Protein AF-0000000067868699 (afdb_homodimer)

Radius of gyration: 18.19 Å; Cα contacts (8 Å, |Δi|>4): 382; chains: 2; bounding box: 50×50×40 Å

pLDDT: mean 91.95, std 13.17, range [27.23, 98.94]

Organism: Synechococcus elongatus (strain ATCC 33912 / PCC 7942 / FACHB-805) (NCBI:txid1140)

Secondary structure (DSSP, 8-state):
-----B-TTTTT----HHHHHTS-HHHHHHHHHHHHHHHHHHHTTSS---HHHHHHHHHHHHSHHHHHHHHHHHGGG--HHHHHHHHHHHHT--PPPTTS-HHHHHHHHHHHHHHHHHHHH-HHHHHHHHTTS-----/---PPB-TTTTT----HHHHHTS-HHHHHHHHHHHHHHHHHHHTTSS---HHHHHHHHHHHHSHHHHHHHHHHHGGG--HHHHHHHHHHHHT--PPPTTS-HHHHHHHHHHHHHHHHHHHH-HHHHHHHHTTS-----

Sequence (276 aa):
MFVPESDPLRGDRRLSPAAAKQLSPQALAYLGDALYEFHVRLRLLLPAQRSHQFHQSVVAAVRAERQAELLVSLLPLLTAEELEIVRRGRNAAGRVPRRLTAECYQQATGLETLLGYLYLCDPQRLQALLQQLPVTEYMFVPESDPLRGDRRLSPAAAKQLSPQALAYLGDALYEFHVRLRLLLPAQRSHQFHQSVVAAVRAERQAELLVSLLPLLTAEELEIVRRGRNAAGRVPRRLTAECYQQATGLETLLGYLYLCDPQRLQALLQQLPVTEY

InterPro domains:
  IPR000999 Ribonuclease III domain [PF00636] (26-121)
  IPR000999 Ribonuclease III domain [SM00535] (13-137)
  IPR008226 Mini-ribonuclease 3 family [MF_01468] (17-137)
  IPR008226 Mini-ribonuclease 3 family [PIRSF005520] (18-133)
  IPR036389 Ribonuclease III, endonuclease domain superfamily [G3DSA:1.10.1520.10] (15-137)
  IPR036389 Ribonuclease III, endonuclease domain superfamily [SSF69065] (20-134)

Foldseek 3Di:
DPPPDDDPPCPPQADALVVLVPDQLVVQLVQLLVVVLVVLLVLLPPPPDDPVVSVVSSCVCSDLQNLLVLLVVCVVVDDPSLVVQLQSQLVPQDDDDPVDDSSSSSSSSSSSSSLSSCVRHPVPVNVVSVVVDPSPPD/DPPPDDDPPCPPQADALVVLVPDQLVVQLVQLLVVVLVVLLVLLPPPPDDPVVSVVSSCVCSDLQNLLVLLVVCVVVDDPSLVVQLQSQLVPQDDDDPVDDSSSSSSSSSSSSSLSSCVRHPVVVNVVSVVVGPSPPD

Structure (mmCIF, N/CA/C/O backbone):
data_AF-0000000067868699-model_v1
#
loop_
_entity.id
_entity.type
_entity.pdbx_description
1 polymer 'Mini-ribonuclease 3'
#
loop_
_atom_site.group_PDB
_atom_site.id
_atom_site.type_symbol
_atom_site.label_atom_id
_atom_site.label_alt_id
_atom_site.label_comp_id
_atom_site.label_asym_id
_atom_site.label_entity_id
_atom_site.label_seq_id
_atom_site.pdbx_PDB_ins_code
_atom_site.Cartn_x
_atom_site.Cartn_y
_atom_site.Cartn_z
_atom_site.occupancy
_atom_site.B_iso_or_equiv
_atom_site.auth_seq_id
_atom_site.auth_comp_id
_atom_site.auth_asym_id
_atom_site.auth_atom_id
_atom_site.pdbx_PDB_model_num
ATOM 1 N N . MET A 1 1 ? -27.719 -4.531 -5.805 1 27.5 1 MET A N 1
ATOM 2 C CA . MET A 1 1 ? -27.406 -3.699 -4.645 1 27.5 1 MET A CA 1
ATOM 3 C C . MET A 1 1 ? -25.922 -3.77 -4.309 1 27.5 1 MET A C 1
ATOM 5 O O . MET A 1 1 ? -25.375 -4.855 -4.098 1 27.5 1 MET A O 1
ATOM 9 N N . PHE A 1 2 ? -25.125 -2.826 -4.812 1 34.38 2 PHE A N 1
ATOM 10 C CA . PHE A 1 2 ? -23.672 -2.822 -4.727 1 34.38 2 PHE A CA 1
ATOM 11 C C . PHE A 1 2 ? -23.219 -2.775 -3.273 1 34.38 2 PHE A C 1
ATOM 13 O O . PHE A 1 2 ? -23.469 -1.8 -2.566 1 34.38 2 PHE A O 1
ATOM 20 N N . VAL A 1 3 ? -23.359 -3.695 -2.492 1 43.88 3 VAL A N 1
ATOM 21 C CA . VAL A 1 3 ? -22.875 -3.645 -1.116 1 43.88 3 VAL A CA 1
ATOM 22 C C . VAL A 1 3 ? -21.406 -3.238 -1.1 1 43.88 3 VAL A C 1
ATOM 24 O O . VAL A 1 3 ? -20.578 -3.842 -1.789 1 43.88 3 VAL A O 1
ATOM 27 N N . PRO A 1 4 ? -21.188 -2.016 -0.627 1 55.22 4 PRO A N 1
ATOM 28 C CA . PRO A 1 4 ? -19.766 -1.647 -0.612 1 55.22 4 PRO A CA 1
ATOM 29 C C . PRO A 1 4 ? -18.875 -2.734 -0.008 1 55.22 4 PRO A C 1
ATOM 31 O O . PRO A 1 4 ? -19.234 -3.328 1.014 1 55.22 4 PRO A O 1
ATOM 34 N N . GLU A 1 5 ? -17.984 -3.287 -0.86 1 64.5 5 GLU A N 1
ATOM 35 C CA . GLU A 1 5 ? -17.188 -4.422 -0.427 1 64.5 5 GLU A CA 1
ATOM 36 C C . GLU A 1 5 ? -16.219 -4.023 0.69 1 64.5 5 GLU A C 1
ATOM 38 O O . GLU A 1 5 ? -15.672 -2.92 0.678 1 64.5 5 GLU A O 1
ATOM 43 N N . SER A 1 6 ? -16.188 -4.684 1.681 1 82.5 6 SER A N 1
ATOM 44 C CA . SER A 1 6 ? -15.383 -4.496 2.887 1 82.5 6 SER A CA 1
ATOM 45 C C . SER A 1 6 ? -13.906 -4.367 2.555 1 82.5 6 SER A C 1
ATOM 47 O O . SER A 1 6 ? -13.438 -4.914 1.553 1 82.5 6 SER A O 1
ATOM 49 N N . ASP A 1 7 ? -13.219 -3.438 3.217 1 91.31 7 ASP A N 1
ATOM 50 C CA . ASP A 1 7 ? -11.773 -3.277 3.096 1 91.31 7 ASP A CA 1
ATOM 51 C C . ASP A 1 7 ? -11.039 -4.531 3.57 1 91.31 7 ASP A C 1
ATOM 53 O O . ASP A 1 7 ? -11.086 -4.871 4.754 1 91.31 7 ASP A O 1
ATOM 57 N N . PRO A 1 8 ? -10.414 -5.223 2.686 1 91.31 8 PRO A N 1
ATOM 58 C CA . PRO A 1 8 ? -9.773 -6.477 3.086 1 91.31 8 PRO A CA 1
ATOM 59 C C . PRO A 1 8 ? -8.531 -6.254 3.949 1 91.31 8 PRO A C 1
ATOM 61 O O . PRO A 1 8 ? -8.016 -7.199 4.547 1 91.31 8 PRO A O 1
ATOM 64 N N . LEU A 1 9 ? -8.031 -5.043 4.004 1 93 9 LEU A N 1
ATOM 65 C CA . LEU A 1 9 ? -6.762 -4.785 4.68 1 93 9 LEU A CA 1
ATOM 66 C C . LEU A 1 9 ? -6.996 -4.266 6.094 1 93 9 LEU A C 1
ATOM 68 O O . LEU A 1 9 ? -6.121 -4.387 6.957 1 93 9 LEU A O 1
ATOM 72 N N . ARG A 1 10 ? -8.031 -3.602 6.289 1 86.88 10 ARG A N 1
ATOM 73 C CA . ARG A 1 10 ? -8.266 -2.885 7.539 1 86.88 10 ARG A CA 1
ATOM 74 C C . ARG A 1 10 ? -8.57 -3.854 8.68 1 86.88 10 ARG A C 1
ATOM 76 O O . ARG A 1 10 ? -8.062 -3.689 9.789 1 86.88 10 ARG A O 1
ATOM 83 N N . GLY A 1 11 ? -9.305 -4.883 8.367 1 76.88 11 GLY A N 1
ATOM 84 C CA . GLY A 1 11 ? -9.742 -5.75 9.445 1 76.88 11 GLY A CA 1
ATOM 85 C C . GLY A 1 11 ? -10.352 -4.992 10.609 1 76.88 11 GLY A C 1
ATOM 86 O O . GLY A 1 11 ? -11.273 -4.195 10.422 1 76.88 11 GLY A O 1
ATOM 87 N N . ASP A 1 12 ? -9.828 -5.133 11.844 1 75.62 12 ASP A N 1
ATOM 88 C CA . ASP A 1 12 ? -10.297 -4.469 13.055 1 75.62 12 ASP A CA 1
ATOM 89 C C . ASP A 1 12 ? -9.375 -3.314 13.438 1 75.62 12 ASP A C 1
ATOM 91 O O . ASP A 1 12 ? -9.328 -2.904 14.602 1 75.62 12 ASP A O 1
ATOM 95 N N . ARG A 1 13 ? -8.719 -2.793 12.531 1 81.81 13 ARG A N 1
ATOM 96 C CA . ARG A 1 13 ? -7.676 -1.828 12.852 1 81.81 13 ARG A CA 1
ATOM 97 C C . ARG A 1 13 ? -8.203 -0.401 12.781 1 81.81 13 ARG A C 1
ATOM 99 O O . ARG A 1 13 ? -7.438 0.543 12.586 1 81.81 13 ARG A O 1
ATOM 106 N N . ARG A 1 14 ? -9.359 -0.18 12.961 1 88.56 14 ARG A N 1
ATOM 107 C CA . ARG A 1 14 ? -9.922 1.164 13.023 1 88.56 14 ARG A CA 1
ATOM 108 C C . ARG A 1 14 ? -9.641 1.807 14.383 1 88.56 14 ARG A C 1
ATOM 110 O O . ARG A 1 14 ? -9.766 1.156 15.422 1 88.56 14 ARG A O 1
ATOM 117 N N . LEU A 1 15 ? -9.242 3.02 14.297 1 95.19 15 LEU A N 1
ATOM 118 C CA . LEU A 1 15 ? -8.992 3.809 15.5 1 95.19 15 LEU A CA 1
ATOM 119 C C . LEU A 1 15 ? -9.93 5.008 15.57 1 95.19 15 LEU A C 1
ATOM 121 O O . LEU A 1 15 ? -10.398 5.492 14.539 1 95.19 15 LEU A O 1
ATOM 125 N N . SER A 1 16 ? -10.242 5.406 16.781 1 95.94 16 SER A N 1
ATOM 126 C CA . SER A 1 16 ? -10.875 6.711 16.922 1 95.94 16 SER A CA 1
ATOM 127 C C . SER A 1 16 ? -9.945 7.836 16.484 1 95.94 16 SER A C 1
ATOM 129 O O . SER A 1 16 ? -8.719 7.668 16.484 1 95.94 16 SER A O 1
ATOM 131 N N . PRO A 1 17 ? -10.484 8.945 16.047 1 96.88 17 PRO A N 1
ATOM 132 C CA . PRO A 1 17 ? -9.617 10.086 15.727 1 96.88 17 PRO A CA 1
ATOM 133 C C . PRO A 1 17 ? -8.656 10.43 16.859 1 96.88 17 PRO A C 1
ATOM 135 O O . PRO A 1 17 ? -7.477 10.711 16.609 1 96.88 17 PRO A O 1
ATOM 138 N N . ALA A 1 18 ? -9.125 10.367 18.078 1 96.69 18 ALA A N 1
ATOM 139 C CA . ALA A 1 18 ? -8.297 10.664 19.25 1 96.69 18 ALA A CA 1
ATOM 140 C C . ALA A 1 18 ? -7.125 9.688 19.344 1 96.69 18 ALA A C 1
ATOM 142 O O . ALA A 1 18 ? -5.988 10.094 19.609 1 96.69 18 ALA A O 1
ATOM 143 N N . ALA A 1 19 ? -7.395 8.406 19.188 1 96.31 19 ALA A N 1
ATOM 144 C CA . ALA A 1 19 ? -6.348 7.387 19.25 1 96.31 19 ALA A CA 1
ATOM 145 C C . ALA A 1 19 ? -5.379 7.527 18.078 1 96.31 19 ALA A C 1
ATOM 147 O O . ALA A 1 19 ? -4.168 7.383 18.25 1 96.31 19 ALA A O 1
ATOM 148 N N . ALA A 1 20 ? -5.863 7.812 16.875 1 97.38 20 ALA A N 1
ATOM 149 C CA . ALA A 1 20 ? -5.023 7.996 15.703 1 97.38 20 ALA A CA 1
ATOM 150 C C . ALA A 1 20 ? -4.082 9.18 15.875 1 97.38 20 ALA A C 1
ATOM 152 O O . ALA A 1 20 ? -2.922 9.133 15.453 1 97.38 20 ALA A O 1
ATOM 153 N N . LYS A 1 21 ? -4.578 10.18 16.547 1 96.25 21 LYS A N 1
ATOM 154 C CA . LYS A 1 21 ? -3.809 11.398 16.75 1 96.25 21 LYS A CA 1
ATOM 155 C C . LYS A 1 21 ? -2.641 11.156 17.703 1 96.25 21 LYS A C 1
ATOM 157 O O . LYS A 1 21 ? -1.691 11.938 17.75 1 96.25 21 LYS A O 1
ATOM 162 N N . GLN A 1 22 ? -2.711 10.086 18.453 1 95.88 22 GLN A N 1
ATOM 163 C CA . GLN A 1 22 ? -1.651 9.789 19.406 1 95.88 22 GLN A CA 1
ATOM 164 C C . GLN A 1 22 ? -0.456 9.133 18.719 1 95.88 22 GLN A C 1
ATOM 166 O O . GLN A 1 22 ? 0.627 9.039 19.312 1 95.88 22 GLN A O 1
ATOM 171 N N . LEU A 1 23 ? -0.674 8.641 17.609 1 96.88 23 LEU A N 1
ATOM 172 C CA . LEU A 1 23 ? 0.439 8.07 16.859 1 96.88 23 LEU A CA 1
ATOM 173 C C . LEU A 1 23 ? 1.385 9.164 16.375 1 96.88 23 LEU A C 1
ATOM 175 O O . LEU A 1 23 ? 0.953 10.281 16.094 1 96.88 23 LEU A O 1
ATOM 179 N N . SER A 1 24 ? 2.643 8.82 16.297 1 97.38 24 SER A N 1
ATOM 180 C CA . SER A 1 24 ? 3.596 9.82 15.82 1 97.38 24 SER A CA 1
ATOM 181 C C . SER A 1 24 ? 3.324 10.203 14.375 1 97.38 24 SER A C 1
ATOM 183 O O . SER A 1 24 ? 2.912 9.359 13.57 1 97.38 24 SER A O 1
ATOM 185 N N . PRO A 1 25 ? 3.604 11.453 13.969 1 97.81 25 PRO A N 1
ATOM 186 C CA . PRO A 1 25 ? 3.443 11.852 12.57 1 97.81 25 PRO A CA 1
ATOM 187 C C . PRO A 1 25 ? 4.281 11 11.617 1 97.81 25 PRO A C 1
ATOM 189 O O . PRO A 1 25 ? 3.85 10.719 10.492 1 97.81 25 PRO A O 1
ATOM 192 N N . GLN A 1 26 ? 5.426 10.555 12.086 1 97.44 26 GLN A N 1
ATOM 193 C CA . GLN A 1 26 ? 6.293 9.719 11.266 1 97.44 26 GLN A CA 1
ATOM 194 C C . GLN A 1 26 ? 5.637 8.383 10.945 1 97.44 26 GLN A C 1
ATOM 196 O O . GLN A 1 26 ? 5.719 7.891 9.82 1 97.44 26 GLN A O 1
ATOM 201 N N . ALA A 1 27 ? 5.047 7.82 11.938 1 97.81 27 ALA A N 1
ATOM 202 C CA . ALA A 1 27 ? 4.371 6.539 11.742 1 97.81 27 ALA A CA 1
ATOM 203 C C . ALA A 1 27 ? 3.178 6.684 10.805 1 97.81 27 ALA A C 1
ATOM 205 O O . ALA A 1 27 ? 2.961 5.84 9.938 1 97.81 27 ALA A O 1
ATOM 206 N N . LEU A 1 28 ? 2.445 7.719 10.992 1 98.44 28 LEU A N 1
ATOM 207 C CA . LEU A 1 28 ? 1.311 7.977 10.109 1 98.44 28 LEU A CA 1
ATOM 208 C C . LEU A 1 28 ? 1.775 8.211 8.68 1 98.44 28 LEU A C 1
ATOM 210 O O . LEU A 1 28 ? 1.156 7.719 7.73 1 98.44 28 LEU A O 1
ATOM 214 N N . ALA A 1 29 ? 2.865 8.977 8.547 1 98.62 29 ALA A N 1
ATOM 215 C CA . ALA A 1 29 ? 3.406 9.25 7.215 1 98.62 29 ALA A CA 1
ATOM 216 C C . ALA A 1 29 ? 3.908 7.965 6.559 1 98.62 29 ALA A C 1
ATOM 218 O O . ALA A 1 29 ? 3.73 7.762 5.355 1 98.62 29 ALA A O 1
ATOM 219 N N . TYR A 1 30 ? 4.52 7.129 7.375 1 98.31 30 TYR A N 1
ATOM 220 C CA . TYR A 1 30 ? 5.023 5.848 6.895 1 98.31 30 TYR A CA 1
ATOM 221 C C . TYR A 1 30 ? 3.891 4.977 6.367 1 98.31 30 TYR A C 1
ATOM 223 O O . TYR A 1 30 ? 4.023 4.344 5.32 1 98.31 30 TYR A O 1
ATOM 231 N N . LEU A 1 31 ? 2.809 5 7.062 1 98.31 31 LEU A N 1
ATOM 232 C CA . LEU A 1 31 ? 1.61 4.289 6.625 1 98.31 31 LEU A CA 1
ATOM 233 C C . LEU A 1 31 ? 1.015 4.949 5.383 1 98.31 31 LEU A C 1
ATOM 235 O O . LEU A 1 31 ? 0.67 4.262 4.418 1 98.31 31 LEU A O 1
ATOM 239 N N . GLY A 1 32 ? 0.89 6.262 5.41 1 98.75 32 GLY A N 1
ATOM 240 C CA . GLY A 1 32 ? 0.312 7.012 4.309 1 98.75 32 GLY A CA 1
ATOM 241 C C . GLY A 1 32 ? 1.099 6.875 3.018 1 98.75 32 GLY A C 1
ATOM 242 O O . GLY A 1 32 ? 0.519 6.848 1.931 1 98.75 32 GLY A O 1
ATOM 243 N N . ASP A 1 33 ? 2.393 6.82 3.125 1 98.69 33 ASP A N 1
ATOM 244 C CA . ASP A 1 33 ? 3.258 6.629 1.966 1 98.69 33 ASP A CA 1
ATOM 245 C C . ASP A 1 33 ? 2.928 5.324 1.241 1 98.69 33 ASP A C 1
ATOM 247 O O . ASP A 1 33 ? 2.797 5.305 0.016 1 98.69 33 ASP A O 1
ATOM 251 N N . ALA A 1 34 ? 2.793 4.246 2 1 98.69 34 ALA A N 1
ATOM 252 C CA . ALA A 1 34 ? 2.449 2.951 1.415 1 98.69 34 ALA A CA 1
ATOM 253 C C . ALA A 1 34 ? 1.035 2.965 0.844 1 98.69 34 ALA A C 1
ATOM 255 O O . ALA A 1 34 ? 0.778 2.379 -0.211 1 98.69 34 ALA A O 1
ATOM 256 N N . LEU A 1 35 ? 0.186 3.641 1.576 1 98.44 35 LEU A N 1
ATOM 257 C CA . LEU A 1 35 ? -1.194 3.775 1.123 1 98.44 35 LEU A CA 1
ATOM 258 C C . LEU A 1 35 ? -1.257 4.492 -0.223 1 98.44 35 LEU A C 1
ATOM 260 O O . LEU A 1 35 ? -1.942 4.035 -1.142 1 98.44 35 LEU A O 1
ATOM 264 N N . TYR A 1 36 ? -0.572 5.531 -0.317 1 98.06 36 TYR A N 1
ATOM 265 C CA . TYR A 1 36 ? -0.607 6.324 -1.542 1 98.06 36 TYR A CA 1
ATOM 266 C C . TYR A 1 36 ? 0.029 5.566 -2.701 1 98.06 36 TYR A C 1
ATOM 268 O O . TYR A 1 36 ? -0.47 5.609 -3.828 1 98.06 36 TYR A O 1
ATOM 276 N N . GLU A 1 37 ? 1.14 4.918 -2.414 1 98.12 37 GLU A N 1
ATOM 277 C CA . GLU A 1 37 ? 1.785 4.066 -3.406 1 98.12 37 GLU A CA 1
ATOM 278 C C . GLU A 1 37 ? 0.809 3.035 -3.967 1 98.12 37 GLU A C 1
ATOM 280 O O . GLU A 1 37 ? 0.705 2.867 -5.184 1 98.12 37 GLU A O 1
ATOM 285 N N . PHE A 1 38 ? 0.136 2.381 -3.129 1 98 38 PHE A N 1
ATOM 286 C CA . PHE A 1 38 ? -0.823 1.361 -3.537 1 98 38 PHE A CA 1
ATOM 287 C C . PHE A 1 38 ? -1.968 1.98 -4.328 1 98 38 PHE A C 1
ATOM 289 O O . PHE A 1 38 ? -2.373 1.447 -5.363 1 98 38 PHE A O 1
ATOM 296 N N . HIS A 1 39 ? -2.482 3.092 -3.84 1 96.56 39 HIS A N 1
ATOM 297 C CA . HIS A 1 39 ? -3.561 3.811 -4.512 1 96.56 39 HIS A CA 1
ATOM 298 C C . HIS A 1 39 ? -3.184 4.156 -5.945 1 96.56 39 HIS A C 1
ATOM 300 O O . HIS A 1 39 ? -3.963 3.92 -6.871 1 96.56 39 HIS A O 1
ATOM 306 N N . VAL A 1 40 ? -2.008 4.68 -6.125 1 96.38 40 VAL A N 1
ATOM 307 C CA . VAL A 1 40 ? -1.559 5.117 -7.445 1 96.38 40 VAL A CA 1
ATOM 308 C C . VAL A 1 40 ? -1.364 3.908 -8.352 1 96.38 40 VAL A C 1
ATOM 310 O O . VAL A 1 40 ? -1.786 3.92 -9.516 1 96.38 40 VAL A O 1
ATOM 313 N N . ARG A 1 41 ? -0.7 2.855 -7.816 1 97.38 41 ARG A N 1
ATOM 314 C CA . ARG A 1 41 ? -0.51 1.65 -8.617 1 97.38 41 ARG A CA 1
ATOM 315 C C . ARG A 1 41 ? -1.85 1.062 -9.047 1 97.38 41 ARG A C 1
ATOM 317 O O . ARG A 1 41 ? -1.988 0.577 -10.172 1 97.38 41 ARG A O 1
ATOM 324 N N . LEU A 1 42 ? -2.807 1.148 -8.18 1 96.38 42 LEU A N 1
ATOM 325 C CA . LEU A 1 42 ?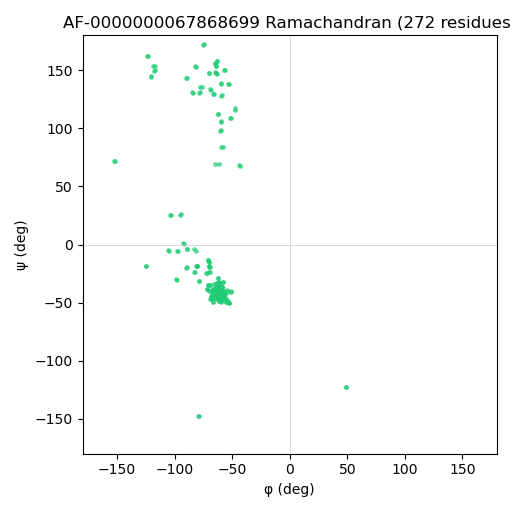 -4.137 0.637 -8.477 1 96.38 42 LEU A CA 1
ATOM 326 C C . LEU A 1 42 ? -4.805 1.472 -9.57 1 96.38 42 LEU A C 1
ATOM 328 O O . LEU A 1 42 ? -5.371 0.923 -10.516 1 96.38 42 LEU A O 1
ATOM 332 N N . ARG A 1 43 ? -4.699 2.729 -9.461 1 94.44 43 ARG A N 1
ATOM 333 C CA . ARG A 1 43 ? -5.375 3.629 -10.391 1 94.44 43 ARG A CA 1
ATOM 334 C C . ARG A 1 43 ? -4.754 3.549 -11.781 1 94.44 43 ARG A C 1
ATOM 336 O O . ARG A 1 43 ? -5.449 3.699 -12.789 1 94.44 43 ARG A O 1
ATOM 343 N N . LEU A 1 44 ? -3.512 3.355 -11.828 1 94.88 44 LEU A N 1
ATOM 344 C CA . LEU A 1 44 ? -2.801 3.402 -13.102 1 94.88 44 LEU A CA 1
ATOM 345 C C . LEU A 1 44 ? -2.705 2.012 -13.727 1 94.88 44 LEU A C 1
ATOM 347 O O . LEU A 1 44 ? -2.074 1.837 -14.766 1 94.88 44 LEU A O 1
ATOM 351 N N . LEU A 1 45 ? -3.287 1.073 -13.016 1 95.12 45 LEU A N 1
ATOM 352 C CA . LEU A 1 45 ? -3.234 -0.304 -13.5 1 95.12 45 LEU A CA 1
ATOM 353 C C . LEU A 1 45 ? -3.924 -0.436 -14.852 1 95.12 45 LEU A C 1
ATOM 355 O O . LEU A 1 45 ? -3.471 -1.195 -15.711 1 95.12 45 LEU A O 1
ATOM 359 N N . LEU A 1 46 ? -5.094 0.324 -14.984 1 90.62 46 LEU A N 1
ATOM 360 C CA . LEU A 1 46 ? -5.852 0.305 -16.234 1 90.62 46 LEU A CA 1
ATOM 361 C C . LEU A 1 46 ? -5.957 1.707 -16.828 1 90.62 46 LEU A C 1
ATOM 363 O O . LEU A 1 46 ? -6.195 2.676 -16.094 1 90.62 46 LEU A O 1
ATOM 367 N N . PRO A 1 47 ? -5.949 1.893 -18.047 1 90.38 47 PRO A N 1
ATOM 368 C CA . PRO A 1 47 ? -5.711 0.831 -19.016 1 90.38 47 PRO A CA 1
ATOM 369 C C . PRO A 1 47 ? -4.305 0.244 -18.922 1 90.38 47 PRO A C 1
ATOM 371 O O . PRO A 1 47 ? -3.383 0.915 -18.453 1 90.38 47 PRO A O 1
ATOM 374 N N . ALA A 1 48 ? -4.172 -0.981 -19.391 1 87.62 48 ALA A N 1
ATOM 375 C CA . ALA A 1 48 ? -2.898 -1.687 -19.297 1 87.62 48 ALA A CA 1
ATOM 376 C C . ALA A 1 48 ? -1.796 -0.928 -20.031 1 87.62 48 ALA A C 1
ATOM 378 O O . ALA A 1 48 ? -2.025 -0.379 -21.109 1 87.62 48 ALA A O 1
ATOM 379 N N . GLN A 1 49 ? -0.645 -0.875 -19.438 1 88.94 49 GLN A N 1
ATOM 380 C CA . GLN A 1 49 ? 0.572 -0.296 -20 1 88.94 49 GLN A CA 1
ATOM 381 C C . GLN A 1 49 ? 1.705 -1.317 -20.031 1 88.94 49 GLN A C 1
ATOM 383 O O . GLN A 1 49 ? 1.664 -2.318 -19.312 1 88.94 49 GLN A O 1
ATOM 388 N N . ARG A 1 50 ? 2.652 -0.97 -20.844 1 91.81 50 ARG A N 1
ATOM 389 C CA . ARG A 1 50 ? 3.883 -1.752 -20.766 1 91.81 50 ARG A CA 1
ATOM 390 C C . ARG A 1 50 ? 4.555 -1.583 -19.406 1 91.81 50 ARG A C 1
ATOM 392 O O . ARG A 1 50 ? 4.48 -0.513 -18.797 1 91.81 50 ARG A O 1
ATOM 399 N N . SER A 1 51 ? 5.219 -2.592 -18.922 1 92.06 51 SER A N 1
ATOM 400 C CA . SER A 1 51 ? 5.758 -2.645 -17.562 1 92.06 51 SER A CA 1
ATOM 401 C C . SER A 1 51 ? 6.617 -1.421 -17.266 1 92.06 51 SER A C 1
ATOM 403 O O . SER A 1 51 ? 6.445 -0.776 -16.219 1 92.06 51 SER A O 1
ATOM 405 N N . HIS A 1 52 ? 7.527 -1.163 -18.156 1 93.94 52 HIS A N 1
ATOM 406 C CA . HIS A 1 52 ? 8.43 -0.04 -17.953 1 93.94 52 HIS A CA 1
ATOM 407 C C . HIS A 1 52 ? 7.668 1.277 -17.875 1 93.94 52 HIS A C 1
ATOM 409 O O . HIS A 1 52 ? 7.938 2.104 -17 1 93.94 52 HIS A O 1
ATOM 415 N N . GLN A 1 53 ? 6.754 1.526 -18.781 1 95.06 53 GLN A N 1
ATOM 416 C CA . GLN A 1 53 ? 5.945 2.74 -18.781 1 95.06 53 GLN A CA 1
ATOM 417 C C . GLN A 1 53 ? 5.074 2.822 -17.531 1 95.06 53 GLN A C 1
ATOM 419 O O . GLN A 1 53 ? 4.922 3.895 -16.938 1 95.06 53 GLN A O 1
ATOM 424 N N . PHE A 1 54 ? 4.469 1.711 -17.156 1 95.69 54 PHE A N 1
ATOM 425 C CA . PHE A 1 54 ? 3.666 1.637 -15.945 1 95.69 54 PHE A CA 1
ATOM 426 C C . PHE A 1 54 ? 4.477 2.078 -14.734 1 95.69 54 PHE A C 1
ATOM 428 O O . PHE A 1 54 ? 4.047 2.949 -13.977 1 95.69 54 PHE A O 1
ATOM 435 N N . HIS A 1 55 ? 5.684 1.525 -14.586 1 96.31 55 HIS A N 1
ATOM 436 C CA . HIS A 1 55 ? 6.562 1.865 -13.469 1 96.31 55 HIS A CA 1
ATOM 437 C C . HIS A 1 55 ? 6.922 3.348 -13.484 1 96.31 55 HIS A C 1
ATOM 439 O O . HIS A 1 55 ? 6.875 4.012 -12.445 1 96.31 55 HIS A O 1
ATOM 445 N N . GLN A 1 56 ? 7.195 3.855 -14.633 1 96.94 56 GLN A N 1
ATOM 446 C CA . GLN A 1 56 ? 7.562 5.262 -14.758 1 96.94 56 GLN A CA 1
ATOM 447 C C . GLN A 1 56 ? 6.398 6.168 -14.383 1 96.94 56 GLN A C 1
ATOM 449 O O . GLN A 1 56 ? 6.586 7.191 -13.719 1 96.94 56 GLN A O 1
ATOM 454 N N . SER A 1 57 ? 5.242 5.812 -14.867 1 96.38 57 SER A N 1
ATOM 455 C CA . SER A 1 57 ? 4.055 6.594 -14.539 1 96.38 57 SER A CA 1
ATOM 456 C C . SER A 1 57 ? 3.795 6.609 -13.039 1 96.38 57 SER A C 1
ATOM 458 O O . SER A 1 57 ? 3.434 7.645 -12.477 1 96.38 57 SER A O 1
ATOM 460 N N . VAL A 1 58 ? 4.02 5.492 -12.43 1 97.31 58 VAL A N 1
ATOM 461 C CA . VAL A 1 58 ? 3.824 5.387 -10.992 1 97.31 58 VAL A CA 1
ATOM 462 C C . VAL A 1 58 ? 4.852 6.254 -10.266 1 97.31 58 VAL A C 1
ATOM 464 O O . VAL A 1 58 ? 4.492 7.074 -9.414 1 97.31 58 VAL A O 1
ATOM 467 N N . VAL A 1 59 ? 6.098 6.141 -10.609 1 97.25 59 VAL A N 1
ATOM 468 C CA . VAL A 1 59 ? 7.168 6.898 -9.969 1 97.25 59 VAL A CA 1
ATOM 469 C C . VAL A 1 59 ? 6.875 8.391 -10.078 1 97.25 59 VAL A C 1
ATOM 471 O O . VAL A 1 59 ? 7.035 9.141 -9.109 1 97.25 59 VAL A O 1
ATOM 474 N N . ALA A 1 60 ? 6.418 8.797 -11.211 1 96.31 60 ALA A N 1
ATOM 475 C CA . ALA A 1 60 ? 6.098 10.203 -11.438 1 96.31 60 ALA A CA 1
ATOM 476 C C . ALA A 1 60 ? 4.945 10.664 -10.547 1 96.31 60 ALA A C 1
ATOM 478 O O . ALA A 1 60 ? 4.922 11.805 -10.094 1 96.31 60 ALA A O 1
ATOM 479 N N . ALA A 1 61 ? 4.082 9.758 -10.336 1 96.44 61 ALA A N 1
ATOM 480 C CA . ALA A 1 61 ? 2.865 10.109 -9.609 1 96.44 61 ALA A CA 1
ATOM 481 C C . ALA A 1 61 ? 3.104 10.094 -8.102 1 96.44 61 ALA A C 1
ATOM 483 O O . ALA A 1 61 ? 2.41 10.781 -7.352 1 96.44 61 ALA A O 1
ATOM 484 N N . VAL A 1 62 ? 4.105 9.352 -7.664 1 97.31 62 VAL A N 1
ATOM 485 C CA . VAL A 1 62 ? 4.242 9.18 -6.219 1 97.31 62 VAL A CA 1
ATOM 486 C C . VAL A 1 62 ? 5.41 10.023 -5.711 1 97.31 62 VAL A C 1
ATOM 488 O O . VAL A 1 62 ? 5.633 10.117 -4.5 1 97.31 62 VAL A O 1
ATOM 491 N N . ARG A 1 63 ? 6.105 10.625 -6.559 1 96.5 63 ARG A N 1
ATOM 492 C CA . ARG A 1 63 ? 7.273 11.391 -6.129 1 96.5 63 ARG A CA 1
ATOM 493 C C . ARG A 1 63 ? 6.863 12.547 -5.23 1 96.5 63 ARG A C 1
ATOM 495 O O . ARG A 1 63 ? 5.742 13.055 -5.332 1 96.5 63 ARG A O 1
ATOM 502 N N . ALA A 1 64 ? 7.84 13.016 -4.414 1 96.75 64 ALA A N 1
ATOM 503 C CA . ALA A 1 64 ? 7.582 14.023 -3.393 1 96.75 64 ALA A CA 1
ATOM 504 C C . ALA A 1 64 ? 7.059 15.312 -4.012 1 96.75 64 ALA A C 1
ATOM 506 O O . ALA A 1 64 ? 6.16 15.953 -3.465 1 96.75 64 ALA A O 1
ATOM 507 N N . GLU A 1 65 ? 7.617 15.656 -5.129 1 96.5 65 GLU A N 1
ATOM 508 C CA . GLU A 1 65 ? 7.211 16.891 -5.797 1 96.5 65 GLU A CA 1
ATOM 509 C C . GLU A 1 65 ? 5.73 16.859 -6.16 1 96.5 65 GLU A C 1
ATOM 511 O O . GLU A 1 65 ? 5.012 17.844 -5.941 1 96.5 65 GLU A O 1
ATOM 516 N N . ARG A 1 66 ? 5.332 15.773 -6.707 1 96.44 66 ARG A N 1
ATOM 517 C CA . ARG A 1 66 ? 3.928 15.633 -7.074 1 96.44 66 ARG A CA 1
ATOM 518 C C . ARG A 1 66 ? 3.039 15.617 -5.836 1 96.44 66 ARG A C 1
ATOM 520 O O . ARG A 1 66 ? 1.982 16.25 -5.812 1 96.44 66 ARG A O 1
ATOM 527 N N . GLN A 1 67 ? 3.432 14.914 -4.82 1 97.62 67 GLN A N 1
ATOM 528 C CA . GLN A 1 67 ? 2.666 14.859 -3.582 1 97.62 67 GLN A CA 1
ATOM 529 C C . GLN A 1 67 ? 2.514 16.25 -2.963 1 97.62 67 GLN A C 1
ATOM 531 O O . GLN A 1 67 ? 1.451 16.578 -2.438 1 97.62 67 GLN A O 1
ATOM 536 N N . ALA A 1 68 ? 3.572 16.984 -3.033 1 97.38 68 ALA A N 1
ATOM 537 C CA . ALA A 1 68 ? 3.521 18.359 -2.525 1 97.38 68 ALA A CA 1
ATOM 538 C C . ALA A 1 68 ? 2.475 19.172 -3.273 1 97.38 68 ALA A C 1
ATOM 540 O O . ALA A 1 68 ? 1.688 19.906 -2.656 1 97.38 68 ALA A O 1
ATOM 541 N N . GLU A 1 69 ? 2.471 19.047 -4.566 1 97 69 GLU A N 1
ATOM 542 C CA . GLU A 1 69 ? 1.488 19.75 -5.387 1 97 69 GLU A CA 1
ATOM 543 C C . GLU A 1 69 ? 0.067 19.328 -5.023 1 97 69 GLU A C 1
ATOM 545 O O . GLU A 1 69 ? -0.835 20.172 -4.957 1 97 69 GLU A O 1
ATOM 550 N N . LEU A 1 70 ? -0.115 18.094 -4.832 1 97.56 70 LEU A N 1
ATOM 551 C C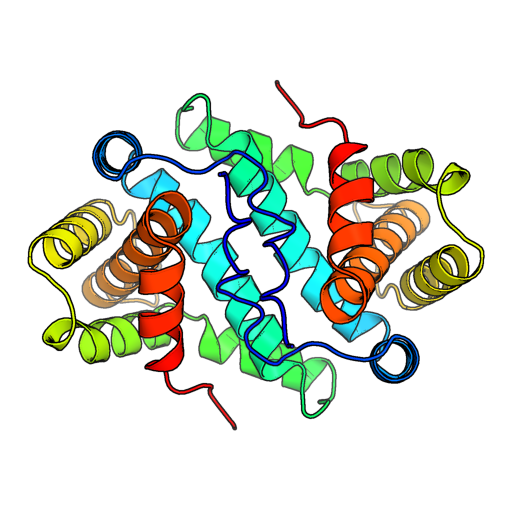A . LEU A 1 70 ? -1.433 17.562 -4.512 1 97.56 70 LEU A CA 1
ATOM 552 C C . LEU A 1 70 ? -1.922 18.094 -3.168 1 97.56 70 LEU A C 1
ATOM 554 O O . LEU A 1 70 ? -3.1 18.422 -3.018 1 97.56 70 LEU A O 1
ATOM 558 N N . LEU A 1 71 ? -1.003 18.109 -2.223 1 98.19 71 LEU A N 1
ATOM 559 C CA . LEU A 1 71 ? -1.405 18.656 -0.93 1 98.19 71 LEU A CA 1
ATOM 560 C C . LEU A 1 71 ? -1.899 20.094 -1.073 1 98.19 71 LEU A C 1
ATOM 562 O O . LEU A 1 71 ? -2.924 20.469 -0.495 1 98.19 71 LEU A O 1
ATOM 566 N N . VAL A 1 72 ? -1.177 20.875 -1.783 1 96.94 72 VAL A N 1
ATOM 567 C CA . VAL A 1 72 ? -1.542 22.266 -1.967 1 96.94 72 VAL A CA 1
ATOM 568 C C . VAL A 1 72 ? -2.947 22.359 -2.559 1 96.94 72 VAL A C 1
ATOM 570 O O . VAL A 1 72 ? -3.754 23.188 -2.127 1 96.94 72 VAL A O 1
ATOM 573 N N . SER A 1 73 ? -3.262 21.516 -3.465 1 96.06 73 SER A N 1
ATOM 574 C CA . SER A 1 73 ? -4.57 21.531 -4.109 1 96.06 73 SER A CA 1
ATOM 575 C C . SER A 1 73 ? -5.668 21.094 -3.141 1 96.06 73 SER A C 1
ATOM 577 O O . SER A 1 73 ? -6.828 21.469 -3.301 1 96.06 73 SER A O 1
ATOM 579 N N . LEU A 1 74 ? -5.352 20.359 -2.129 1 97.75 74 LEU A N 1
ATOM 580 C CA . LEU A 1 74 ? -6.328 19.812 -1.193 1 97.75 74 LEU A CA 1
ATOM 581 C C . LEU A 1 74 ? -6.566 20.781 -0.035 1 97.75 74 LEU A C 1
ATOM 583 O O . LEU A 1 74 ? -7.586 20.688 0.656 1 97.75 74 LEU A O 1
ATOM 587 N N . LEU A 1 75 ? -5.668 21.672 0.187 1 97.94 75 LEU A N 1
ATOM 588 C CA . LEU A 1 75 ? -5.66 22.516 1.385 1 97.94 75 LEU A CA 1
ATOM 589 C C . LEU A 1 75 ? -6.996 23.219 1.564 1 97.94 75 LEU A C 1
ATOM 591 O O . LEU A 1 75 ? -7.562 23.219 2.658 1 97.94 75 LEU A O 1
ATOM 595 N N . PRO A 1 76 ? -7.629 23.719 0.488 1 97.81 76 PRO A N 1
ATOM 596 C CA . PRO A 1 76 ? -8.891 24.453 0.666 1 97.81 76 PRO A CA 1
ATOM 597 C C . PRO A 1 76 ? -10.047 23.531 1.084 1 97.81 76 PRO A C 1
ATOM 599 O O . PRO A 1 76 ? -11.086 24.031 1.526 1 97.81 76 PRO A O 1
ATOM 602 N N . LEU A 1 77 ? -9.883 22.266 0.94 1 98.12 77 LEU A N 1
ATOM 603 C CA . LEU A 1 77 ? -10.961 21.328 1.214 1 98.12 77 LEU A CA 1
ATOM 604 C C . LEU A 1 77 ? -10.82 20.734 2.611 1 98.12 77 LEU A C 1
ATOM 606 O O . LEU A 1 77 ? -11.688 19.984 3.068 1 98.12 77 LEU A O 1
ATOM 610 N N . LEU A 1 78 ? -9.75 21.016 3.32 1 98.69 78 LEU A N 1
ATOM 611 C CA . LEU A 1 78 ? -9.43 20.344 4.57 1 98.69 78 LEU A CA 1
ATOM 612 C C . LEU A 1 78 ? -10.062 21.062 5.758 1 98.69 78 LEU A C 1
ATOM 614 O O . LEU A 1 78 ? -10.141 22.297 5.773 1 98.69 78 LEU A O 1
ATOM 618 N N . THR A 1 79 ? -10.461 20.312 6.648 1 98.5 79 THR A N 1
ATOM 619 C CA . THR A 1 79 ? -10.961 20.859 7.906 1 98.5 79 THR A CA 1
ATOM 620 C C . THR A 1 79 ? -9.812 21.344 8.781 1 98.5 79 THR A C 1
ATOM 622 O O . THR A 1 79 ? -8.648 21.094 8.477 1 98.5 79 THR A O 1
ATOM 625 N N . ALA A 1 80 ? -10.125 22.031 9.906 1 98.44 80 ALA A N 1
ATOM 626 C CA . ALA A 1 80 ? -9.117 22.516 10.836 1 98.44 80 ALA A CA 1
ATOM 627 C C . ALA A 1 80 ? -8.328 21.375 11.445 1 98.44 80 ALA A C 1
ATOM 629 O O . ALA A 1 80 ? -7.109 21.469 11.609 1 98.44 80 ALA A O 1
ATOM 630 N N . GLU A 1 81 ? -9.016 20.312 11.773 1 98.31 81 GLU A N 1
ATOM 631 C CA . GLU A 1 81 ? -8.359 19.141 12.336 1 98.31 81 GLU A CA 1
ATOM 632 C C . GLU A 1 81 ? -7.395 18.516 11.336 1 98.31 81 GLU A C 1
ATOM 634 O O . GLU A 1 81 ? -6.27 18.156 11.688 1 98.31 81 GLU A O 1
ATOM 639 N N . GLU A 1 82 ? -7.812 18.406 10.125 1 98.81 82 GLU A N 1
ATOM 640 C CA . GLU A 1 82 ? -6.984 17.828 9.078 1 98.81 82 GLU A CA 1
ATOM 641 C C . GLU A 1 82 ? -5.758 18.703 8.805 1 98.81 82 GLU A C 1
ATOM 643 O O . GLU A 1 82 ? -4.664 18.188 8.578 1 98.81 82 GLU A O 1
ATOM 648 N N . LEU A 1 83 ? -5.949 20.016 8.844 1 98.88 83 LEU A N 1
ATOM 649 C CA . LEU A 1 83 ? -4.836 20.938 8.664 1 98.88 83 LEU A CA 1
ATOM 650 C C . LEU A 1 83 ? -3.812 20.781 9.781 1 98.88 83 LEU A C 1
ATOM 652 O O . LEU A 1 83 ? -2.607 20.891 9.547 1 98.88 83 LEU A O 1
ATOM 656 N N . GLU A 1 84 ? -4.297 20.516 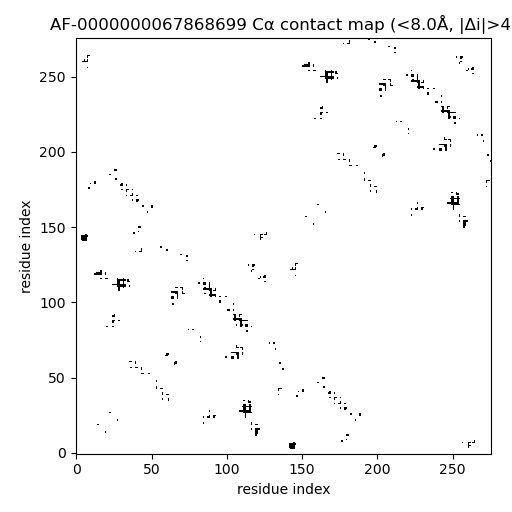10.961 1 98.75 84 GLU A N 1
ATOM 657 C CA . GLU A 1 84 ? -3.396 20.281 12.078 1 98.75 84 GLU A CA 1
ATOM 658 C C . GLU A 1 84 ? -2.586 19 11.875 1 98.75 84 GLU A C 1
ATOM 660 O O . GLU A 1 84 ? -1.396 18.953 12.188 1 98.75 84 GLU A O 1
ATOM 665 N N . ILE A 1 85 ? -3.227 18 11.367 1 98.88 85 ILE A N 1
ATOM 666 C CA . ILE A 1 85 ? -2.535 16.75 11.07 1 98.88 85 ILE A CA 1
ATOM 667 C C . ILE A 1 85 ? -1.46 16.984 10.016 1 98.88 85 ILE A C 1
ATOM 669 O O . ILE A 1 85 ? -0.332 16.5 10.148 1 98.88 85 ILE A O 1
ATOM 673 N N . VAL A 1 86 ? -1.822 17.734 8.984 1 98.88 86 VAL A N 1
ATOM 674 C CA . VAL A 1 86 ? -0.869 18.078 7.934 1 98.88 86 VAL A CA 1
ATOM 675 C C . VAL A 1 86 ? 0.316 18.828 8.531 1 98.88 86 VAL A C 1
ATOM 677 O O . VAL A 1 86 ? 1.472 18.516 8.234 1 98.88 86 VAL A O 1
ATOM 680 N N . ARG A 1 87 ? 0.062 19.766 9.32 1 98.69 87 ARG A N 1
ATOM 681 C CA . ARG A 1 87 ? 1.109 20.562 9.953 1 98.69 87 ARG A CA 1
ATOM 682 C C . ARG A 1 87 ? 2.057 19.688 10.766 1 98.69 87 ARG A C 1
ATOM 684 O O . ARG A 1 87 ? 3.277 19.844 10.688 1 98.69 87 ARG A O 1
ATOM 691 N N . ARG A 1 88 ? 1.502 18.797 11.531 1 98.5 88 ARG A N 1
ATOM 692 C CA . ARG A 1 88 ? 2.318 17.875 12.32 1 98.5 88 ARG A CA 1
ATOM 693 C C . ARG A 1 88 ? 3.225 17.047 11.422 1 98.5 88 ARG A C 1
ATOM 695 O O . ARG A 1 88 ? 4.391 16.812 11.742 1 98.5 88 ARG A O 1
ATOM 702 N N . GLY A 1 89 ? 2.66 16.578 10.336 1 98.62 89 GLY A N 1
ATOM 703 C CA . GLY A 1 89 ? 3.453 15.828 9.375 1 98.62 89 GLY A CA 1
ATOM 704 C C . GLY A 1 89 ? 4.578 16.641 8.766 1 98.62 89 GLY A C 1
ATOM 705 O O . GLY A 1 89 ? 5.711 16.172 8.672 1 98.62 89 GLY A O 1
ATOM 706 N N . ARG A 1 90 ? 4.246 17.812 8.352 1 98.25 90 ARG A N 1
ATOM 707 C CA . ARG A 1 90 ? 5.242 18.703 7.762 1 98.25 90 ARG A CA 1
ATOM 708 C C . ARG A 1 90 ? 6.398 18.938 8.727 1 98.25 90 ARG A C 1
ATOM 710 O O . ARG A 1 90 ? 7.562 18.891 8.328 1 98.25 90 ARG A O 1
ATOM 717 N N . ASN A 1 91 ? 6.066 19.141 9.953 1 97.31 91 ASN A N 1
ATOM 718 C CA . ASN A 1 91 ? 7.062 19.469 10.969 1 97.31 91 ASN A CA 1
ATOM 719 C C . ASN A 1 91 ? 7.926 18.25 11.312 1 97.31 91 ASN A C 1
ATOM 721 O O . ASN A 1 91 ? 9.039 18.406 11.82 1 97.31 91 ASN A O 1
ATOM 725 N N . ALA A 1 92 ? 7.453 17.125 11.109 1 96.06 92 ALA A N 1
ATOM 726 C CA . ALA A 1 92 ? 8.156 15.898 11.469 1 96.06 92 ALA A CA 1
ATOM 727 C C . ALA A 1 92 ? 9.047 15.414 10.328 1 96.06 92 ALA A C 1
ATOM 729 O O . ALA A 1 92 ? 9.781 14.438 10.469 1 96.06 92 ALA A O 1
ATOM 730 N N . ALA A 1 93 ? 8.945 16.156 9.203 1 93.94 93 ALA A N 1
ATOM 731 C CA . ALA A 1 93 ? 9.742 15.734 8.062 1 93.94 93 ALA A CA 1
ATOM 732 C C . ALA A 1 93 ? 11.234 15.734 8.398 1 93.94 93 ALA A C 1
ATOM 734 O O . ALA A 1 93 ? 11.719 16.641 9.078 1 93.94 93 ALA A O 1
ATOM 735 N N . GLY A 1 94 ? 11.922 14.727 8.18 1 88.75 94 GLY A N 1
ATOM 736 C CA . GLY A 1 94 ? 13.336 14.594 8.484 1 88.75 94 GLY A CA 1
ATOM 737 C C . GLY A 1 94 ? 14.234 15.266 7.465 1 88.75 94 GLY A C 1
ATOM 738 O O . GLY A 1 94 ? 13.883 16.312 6.918 1 88.75 94 GLY A O 1
ATOM 739 N N . ARG A 1 95 ? 15.359 14.633 7.336 1 86.06 95 ARG A N 1
ATOM 740 C CA . ARG A 1 95 ? 16.375 15.18 6.438 1 86.06 95 ARG A CA 1
ATOM 741 C C . ARG A 1 95 ? 15.938 15.062 4.98 1 86.06 95 ARG A C 1
ATOM 743 O O . ARG A 1 95 ? 15.477 14 4.547 1 86.06 95 ARG A O 1
ATOM 750 N N . VAL A 1 96 ? 16.125 16.109 4.344 1 85.62 96 VAL A N 1
ATOM 751 C CA . VAL A 1 96 ? 15.664 16.266 2.967 1 85.62 96 VAL A CA 1
ATOM 752 C C . VAL A 1 96 ? 16.703 15.688 2.01 1 85.62 96 VAL A C 1
ATOM 754 O O . VAL A 1 96 ? 17.891 15.992 2.121 1 85.62 96 VAL A O 1
ATOM 757 N N . PRO A 1 97 ? 16.234 14.906 1.146 1 81.12 97 PRO A N 1
ATOM 758 C CA . PRO A 1 97 ? 17.156 14.547 0.07 1 81.12 97 PRO A CA 1
ATOM 759 C C . PRO A 1 97 ? 17.703 15.766 -0.677 1 81.12 97 PRO A C 1
ATOM 761 O O . PRO A 1 97 ? 16.984 16.766 -0.832 1 81.12 97 PRO A O 1
ATOM 764 N N . ARG A 1 98 ? 18.844 15.633 -1.155 1 84.62 98 ARG A N 1
ATOM 765 C CA . ARG A 1 98 ? 19.578 16.766 -1.732 1 84.62 98 ARG A CA 1
ATOM 766 C C . ARG A 1 98 ? 18.828 17.359 -2.918 1 84.62 98 ARG A C 1
ATOM 768 O O . ARG A 1 98 ? 18.906 18.562 -3.168 1 84.62 98 ARG A O 1
ATOM 775 N N . ARG A 1 99 ? 18.172 16.609 -3.582 1 87.12 99 ARG A N 1
ATOM 776 C CA . ARG A 1 99 ? 17.547 17.047 -4.824 1 87.12 99 ARG A CA 1
ATOM 777 C C . ARG A 1 99 ? 16.234 17.781 -4.555 1 87.12 99 ARG A C 1
ATOM 779 O O . ARG A 1 99 ? 15.664 18.391 -5.457 1 87.12 99 ARG A O 1
ATOM 786 N N . LEU A 1 100 ? 15.805 17.812 -3.34 1 87.25 100 LEU A N 1
ATOM 787 C CA . LEU A 1 100 ? 14.516 18.391 -2.996 1 87.25 100 LEU A CA 1
ATOM 788 C C . LEU A 1 100 ? 14.68 19.594 -2.068 1 87.25 100 LEU A C 1
ATOM 790 O O . LEU A 1 100 ? 15.664 19.672 -1.327 1 87.25 100 LEU A O 1
ATOM 794 N N . THR A 1 101 ? 13.688 20.453 -2.178 1 91.62 101 THR A N 1
ATOM 795 C CA . THR A 1 101 ? 13.641 21.516 -1.186 1 91.62 101 THR A CA 1
ATOM 796 C C . THR A 1 101 ? 12.992 21.031 0.107 1 91.62 101 THR A C 1
ATOM 798 O O . THR A 1 101 ? 12.188 20.094 0.089 1 91.62 101 THR A O 1
ATOM 801 N N . ALA A 1 102 ? 13.336 21.625 1.104 1 93.31 102 ALA A N 1
ATOM 802 C CA . ALA A 1 102 ? 12.75 21.297 2.404 1 93.31 102 ALA A CA 1
ATOM 803 C C . ALA A 1 102 ? 11.234 21.438 2.375 1 93.31 102 ALA A C 1
ATOM 805 O O . ALA A 1 102 ? 10.516 20.594 2.922 1 93.31 102 ALA A O 1
ATOM 806 N N . GLU A 1 103 ? 10.82 22.469 1.771 1 95.5 103 GLU A N 1
ATOM 807 C CA . GLU A 1 103 ? 9.391 22.75 1.703 1 95.5 103 GLU A CA 1
ATOM 808 C C . GLU A 1 103 ? 8.648 21.641 0.973 1 95.5 103 GLU A C 1
ATOM 810 O O . GLU A 1 103 ? 7.602 21.172 1.435 1 95.5 103 GLU A O 1
ATOM 815 N N . CYS A 1 104 ? 9.18 21.234 -0.143 1 96.25 104 CYS A N 1
ATOM 816 C CA . CYS A 1 104 ? 8.586 20.156 -0.927 1 96.25 104 CYS A CA 1
ATOM 817 C C . CYS A 1 104 ? 8.484 18.875 -0.108 1 96.25 104 CYS A C 1
ATOM 819 O O . CYS A 1 104 ? 7.434 18.234 -0.078 1 96.25 104 CYS A O 1
ATOM 821 N N . TYR A 1 105 ? 9.523 18.578 0.568 1 96.38 105 TYR A N 1
ATOM 822 C CA . TYR A 1 105 ? 9.57 17.344 1.355 1 96.38 105 TYR A CA 1
ATOM 823 C C . TYR A 1 105 ? 8.594 17.406 2.525 1 96.38 105 TYR A C 1
ATOM 825 O O . TYR A 1 105 ? 7.914 16.422 2.832 1 96.38 105 TYR A O 1
ATOM 833 N N . GLN A 1 106 ? 8.516 18.531 3.121 1 97.75 106 GLN A N 1
ATOM 834 C CA . GLN A 1 106 ? 7.594 18.75 4.23 1 97.75 106 GLN A CA 1
ATOM 835 C C . GLN A 1 106 ? 6.145 18.609 3.771 1 97.75 106 GLN A C 1
ATOM 837 O O . GLN A 1 106 ? 5.332 17.984 4.453 1 97.75 106 GLN A O 1
ATOM 842 N N . GLN A 1 107 ? 5.836 19.188 2.613 1 98 107 GLN A N 1
ATOM 843 C CA . GLN A 1 107 ? 4.48 19.094 2.076 1 98 107 GLN A CA 1
ATOM 844 C C . GLN A 1 107 ? 4.117 17.641 1.74 1 98 107 GLN A C 1
ATOM 846 O O . GLN A 1 107 ? 3.021 17.188 2.062 1 98 107 GLN A O 1
ATOM 851 N N . ALA A 1 108 ? 5.035 16.969 1.1 1 98.19 108 ALA A N 1
ATOM 852 C CA . ALA A 1 108 ? 4.801 15.562 0.771 1 98.19 108 ALA A CA 1
ATOM 853 C C . ALA A 1 108 ? 4.543 14.742 2.029 1 98.19 108 ALA A C 1
ATOM 855 O O . ALA A 1 108 ? 3.58 13.977 2.094 1 98.19 108 ALA A O 1
ATOM 856 N N . THR A 1 109 ? 5.359 14.977 3.074 1 98.25 109 THR A N 1
ATOM 857 C CA . THR A 1 109 ? 5.219 14.273 4.344 1 98.25 109 THR A CA 1
ATOM 858 C C . THR A 1 109 ? 3.891 14.625 5.012 1 98.25 109 THR A C 1
ATOM 860 O O . THR A 1 109 ? 3.256 13.773 5.633 1 98.25 109 THR A O 1
ATOM 863 N N . GLY A 1 110 ? 3.547 15.883 4.859 1 98.81 110 GLY A N 1
ATOM 864 C CA . GLY A 1 110 ? 2.25 16.297 5.367 1 98.81 110 GLY A CA 1
ATOM 865 C C . GLY A 1 110 ? 1.094 15.539 4.742 1 98.81 110 GLY A C 1
ATOM 866 O O . GLY A 1 110 ? 0.17 15.117 5.441 1 98.81 110 GLY A O 1
ATOM 867 N N . LEU A 1 111 ? 1.137 15.359 3.402 1 98.81 111 LEU A N 1
ATOM 868 C CA . LEU A 1 111 ? 0.096 14.609 2.711 1 98.81 111 LEU A CA 1
ATOM 869 C C . LEU A 1 111 ? 0.074 13.156 3.18 1 98.81 111 LEU A C 1
ATOM 871 O O . LEU A 1 111 ? -0.989 12.617 3.488 1 98.81 111 LEU A O 1
ATOM 875 N N . GLU A 1 112 ? 1.205 12.586 3.254 1 98.75 112 GLU A N 1
ATOM 876 C CA . GLU A 1 112 ? 1.304 11.195 3.707 1 98.75 112 GLU A CA 1
ATOM 877 C C . GLU A 1 112 ? 0.687 11.023 5.09 1 98.75 112 GLU A C 1
ATOM 879 O O . GLU A 1 112 ? -0.057 10.07 5.332 1 98.75 112 GLU A O 1
ATOM 884 N N . THR A 1 113 ? 1.034 11.914 5.953 1 98.88 113 THR A N 1
ATOM 885 C CA . THR A 1 113 ? 0.545 11.875 7.324 1 98.88 113 THR A CA 1
ATOM 886 C C . THR A 1 113 ? -0.979 11.945 7.359 1 98.88 113 THR A C 1
ATOM 888 O O . THR A 1 113 ? -1.628 11.18 8.07 1 98.88 113 THR A O 1
ATOM 891 N N . LEU A 1 114 ? -1.514 12.836 6.562 1 98.94 114 LEU A N 1
ATOM 892 C CA . LEU A 1 114 ? -2.963 12.992 6.5 1 98.94 114 LEU A CA 1
ATOM 893 C C . LEU A 1 114 ? -3.627 11.719 6 1 98.94 114 LEU A C 1
ATOM 895 O O . LEU A 1 114 ? -4.617 11.258 6.574 1 98.94 114 LEU A O 1
ATOM 899 N N . LEU A 1 115 ? -3.078 11.172 4.961 1 98.69 115 LEU A N 1
ATOM 900 C CA . LEU A 1 115 ? -3.664 9.969 4.379 1 98.69 115 LEU A CA 1
ATOM 901 C C . LEU A 1 115 ? -3.635 8.812 5.375 1 98.69 115 LEU A C 1
ATOM 903 O O . LEU A 1 115 ? -4.621 8.094 5.52 1 98.69 115 LEU A O 1
ATOM 907 N N . GLY A 1 116 ? -2.486 8.672 6.078 1 98.75 116 GLY A N 1
ATOM 908 C CA . GLY A 1 116 ? -2.41 7.645 7.102 1 98.75 116 GLY A CA 1
ATOM 909 C C . GLY A 1 116 ? -3.42 7.84 8.219 1 98.75 116 GLY A C 1
ATOM 910 O O . GLY A 1 116 ? -4.078 6.887 8.641 1 98.75 116 GLY A O 1
ATOM 911 N N . TYR A 1 117 ? -3.551 9.016 8.641 1 98.75 117 TYR A N 1
ATOM 912 C CA . TYR A 1 117 ? -4.488 9.375 9.695 1 98.75 117 TYR A CA 1
ATOM 913 C C . TYR A 1 117 ? -5.918 9.031 9.297 1 98.75 117 TYR A C 1
ATOM 915 O O . TYR A 1 117 ? -6.637 8.367 10.047 1 98.75 117 TYR A O 1
ATOM 923 N N . LEU A 1 118 ? -6.305 9.422 8.133 1 98.56 118 LEU A N 1
ATOM 924 C CA . LEU A 1 118 ? -7.688 9.25 7.707 1 98.56 118 LEU A CA 1
ATOM 925 C C . LEU A 1 118 ? -7.996 7.781 7.445 1 98.56 118 LEU A C 1
ATOM 927 O O . LEU A 1 118 ? -9.109 7.32 7.703 1 98.56 118 LEU A O 1
ATOM 931 N N . TYR A 1 119 ? -7.027 7.086 6.961 1 98.06 119 TYR A N 1
ATOM 932 C CA . TYR A 1 119 ? -7.273 5.664 6.75 1 98.06 119 TYR A CA 1
ATOM 933 C C . TYR A 1 119 ? -7.652 4.977 8.055 1 98.06 119 TYR A C 1
ATOM 935 O O . TYR A 1 119 ? -8.523 4.105 8.07 1 98.06 119 TYR A O 1
ATOM 943 N N . LEU A 1 120 ? -7.02 5.438 9.117 1 97.5 120 LEU A N 1
ATOM 944 C CA . LEU A 1 120 ? -7.191 4.77 10.398 1 97.5 120 LEU A CA 1
ATOM 945 C C . LEU A 1 120 ? -8.508 5.176 11.047 1 97.5 120 LEU A C 1
ATOM 947 O O . LEU A 1 120 ? -9.125 4.375 11.758 1 97.5 120 LEU A O 1
ATOM 951 N N . CYS A 1 121 ? -8.953 6.395 10.805 1 97.19 121 CYS A N 1
ATOM 952 C CA . CYS A 1 121 ? -10.047 6.832 11.664 1 97.19 121 CYS A CA 1
ATOM 953 C C . CYS A 1 121 ? -11.25 7.273 10.836 1 97.19 121 CYS A C 1
ATOM 955 O O . CYS A 1 121 ? -12.367 7.363 11.359 1 97.19 121 CYS A O 1
ATOM 957 N N . ASP A 1 122 ? -11.016 7.562 9.547 1 96.81 122 ASP A N 1
ATOM 958 C CA . ASP A 1 122 ? -12.125 8.031 8.719 1 96.81 122 ASP A CA 1
ATOM 959 C C . ASP A 1 122 ? -11.898 7.668 7.25 1 96.81 122 ASP A C 1
ATOM 961 O O . ASP A 1 122 ? -11.719 8.547 6.41 1 96.81 122 ASP A O 1
ATOM 965 N N . PRO A 1 123 ? -12.023 6.391 6.887 1 95.38 123 PRO A N 1
ATOM 966 C CA . PRO A 1 123 ? -11.766 5.938 5.52 1 95.38 123 PRO A CA 1
ATOM 967 C C . PRO A 1 123 ? -12.711 6.566 4.5 1 95.38 123 PRO A C 1
ATOM 969 O O . PRO A 1 123 ? -12.344 6.734 3.332 1 95.38 123 PRO A O 1
ATOM 972 N N . GLN A 1 124 ? -13.883 6.906 4.918 1 94.31 124 GLN A N 1
ATOM 973 C CA . GLN A 1 124 ? -14.805 7.57 4 1 94.31 124 GLN A CA 1
ATOM 974 C C . GLN A 1 124 ? -14.281 8.945 3.598 1 94.31 124 GLN A C 1
ATOM 976 O O . GLN A 1 124 ? -14.336 9.32 2.424 1 94.31 124 GLN A O 1
ATOM 981 N N . ARG A 1 125 ? -13.812 9.719 4.621 1 97.06 125 ARG A N 1
ATOM 982 C CA . ARG A 1 125 ? -13.195 11.008 4.355 1 97.06 125 ARG A CA 1
ATOM 983 C C . ARG A 1 125 ? -11.953 10.859 3.482 1 97.06 125 ARG A C 1
ATOM 985 O O . ARG A 1 125 ? -11.711 11.672 2.59 1 97.06 125 ARG A O 1
ATOM 992 N N . LEU A 1 126 ? -11.211 9.805 3.684 1 97.31 126 LEU A N 1
ATOM 993 C CA . LEU A 1 126 ? -10.055 9.508 2.852 1 97.31 126 LEU A CA 1
ATOM 994 C C . LEU A 1 126 ? -10.469 9.305 1.396 1 97.31 126 LEU A C 1
ATOM 996 O O . LEU A 1 126 ? -9.867 9.891 0.49 1 97.31 126 LEU A O 1
ATOM 1000 N N . GLN A 1 127 ? -11.453 8.508 1.233 1 95.06 127 GLN A N 1
ATOM 1001 C CA . GLN A 1 127 ? -11.93 8.227 -0.116 1 95.06 127 GLN A CA 1
ATOM 1002 C C . GLN A 1 127 ? -12.359 9.508 -0.828 1 95.06 127 GLN A C 1
ATOM 1004 O O . GLN A 1 127 ? -12.055 9.703 -2.006 1 95.06 127 GLN A O 1
ATOM 1009 N N . ALA A 1 128 ? -13.055 10.336 -0.119 1 95.31 128 ALA A N 1
ATOM 1010 C CA . ALA A 1 128 ? -13.531 11.594 -0.685 1 95.31 128 ALA A CA 1
ATOM 1011 C C . ALA A 1 128 ? -12.367 12.461 -1.149 1 95.31 128 ALA A C 1
ATOM 1013 O O . ALA A 1 128 ? -12.422 13.07 -2.223 1 95.31 128 ALA A O 1
ATOM 1014 N N . LEU A 1 129 ? -11.328 12.523 -0.345 1 97.06 129 LEU A N 1
ATOM 1015 C CA . LEU A 1 129 ? -10.18 13.352 -0.696 1 97.06 129 LEU A CA 1
ATOM 1016 C C . LEU A 1 129 ? -9.406 12.742 -1.865 1 97.06 129 LEU A C 1
ATOM 1018 O O . LEU A 1 129 ? -8.961 13.469 -2.758 1 97.06 129 LEU A O 1
ATOM 1022 N N . LEU A 1 130 ? -9.266 11.414 -1.887 1 94.94 130 LEU A N 1
ATOM 1023 C CA . LEU A 1 130 ? -8.547 10.75 -2.969 1 94.94 130 LEU A CA 1
ATOM 1024 C C . LEU A 1 130 ? -9.25 10.969 -4.305 1 94.94 130 LEU A C 1
ATOM 1026 O O . LEU A 1 130 ? -8.602 11.07 -5.344 1 94.94 130 LEU A O 1
ATOM 1030 N N . GLN A 1 131 ? -10.516 11.055 -4.25 1 91.62 131 GLN A N 1
ATOM 1031 C CA . GLN A 1 131 ? -11.305 11.258 -5.461 1 91.62 131 GLN A CA 1
ATOM 1032 C C . GLN A 1 131 ? -11.094 12.656 -6.027 1 91.62 131 GLN A C 1
ATOM 1034 O O . GLN A 1 131 ? -11.43 12.93 -7.184 1 91.62 131 GLN A O 1
ATOM 1039 N N . GLN A 1 132 ? -10.602 13.555 -5.176 1 91.62 132 GLN A N 1
ATOM 1040 C CA . GLN A 1 132 ? -10.32 14.914 -5.625 1 91.62 132 GLN A CA 1
ATOM 1041 C C . GLN A 1 132 ? -8.977 14.992 -6.348 1 91.62 132 GLN A C 1
ATOM 1043 O O . GLN A 1 132 ? -8.688 15.984 -7.012 1 91.62 132 GLN A O 1
ATOM 1048 N N . LEU A 1 133 ? -8.148 13.977 -6.129 1 89.94 133 LEU A N 1
ATOM 1049 C CA . LEU A 1 133 ? -6.82 13.992 -6.73 1 89.94 133 LEU A CA 1
ATOM 1050 C C . LEU A 1 133 ? -6.879 13.586 -8.195 1 89.94 133 LEU A C 1
ATOM 1052 O O . LEU A 1 133 ? -7.621 12.672 -8.562 1 89.94 133 LEU A O 1
ATOM 1056 N N . PRO A 1 134 ? -6.223 14.422 -9.039 1 78.94 134 PRO A N 1
ATOM 1057 C CA . PRO A 1 134 ? -6.227 14.055 -10.453 1 78.94 134 PRO A CA 1
ATOM 1058 C C . PRO A 1 134 ? -5.598 12.688 -10.711 1 78.94 134 PRO A C 1
ATOM 1060 O O . PRO A 1 134 ? -4.625 12.312 -10.039 1 78.94 134 PRO A O 1
ATOM 1063 N N . VAL A 1 135 ? -6.363 11.672 -10.984 1 60.41 135 VAL A N 1
ATOM 1064 C CA . VAL A 1 135 ? -5.738 10.398 -11.344 1 60.41 135 VAL A CA 1
ATOM 1065 C C . VAL A 1 135 ? -4.871 10.578 -12.586 1 60.41 135 VAL A C 1
ATOM 1067 O O . VAL A 1 135 ? -5.262 11.281 -13.523 1 60.41 135 VAL A O 1
ATOM 1070 N N . THR A 1 136 ? -3.576 10.734 -12.5 1 50.16 136 THR A N 1
ATOM 1071 C CA . THR A 1 136 ? -2.684 11.016 -13.617 1 50.16 136 THR A CA 1
ATOM 1072 C C . THR A 1 136 ? -3.031 10.133 -14.82 1 50.16 136 THR A C 1
ATOM 1074 O O . THR A 1 136 ? -2.943 8.906 -14.742 1 50.16 136 THR A O 1
ATOM 1077 N N . GLU A 1 137 ? -4.152 10.328 -15.445 1 46.09 137 GLU A N 1
ATOM 1078 C CA . GLU A 1 137 ? -4.258 9.789 -16.797 1 46.09 137 GLU A CA 1
ATOM 1079 C C . GLU A 1 137 ? -3.188 10.375 -17.719 1 46.09 137 GLU A C 1
ATOM 1081 O O . GLU A 1 137 ? -3.027 11.594 -17.781 1 46.09 137 GLU A O 1
ATOM 1086 N N . TYR A 1 138 ? -1.945 9.797 -17.703 1 37.09 138 TYR A N 1
ATOM 1087 C CA . TYR A 1 138 ? -1.164 10.258 -18.844 1 37.09 138 TYR A CA 1
ATOM 1088 C C . TYR A 1 138 ? -1.766 9.766 -20.141 1 37.09 138 TYR A C 1
ATOM 1090 O O . TYR A 1 138 ? -2.357 8.68 -20.203 1 37.09 138 TYR A O 1
ATOM 1098 N N . MET B 1 1 ? -24.219 -2.473 14.984 1 27.23 1 MET B N 1
ATOM 1099 C CA . MET B 1 1 ? -24.125 -3.219 13.727 1 27.23 1 MET B CA 1
ATOM 1100 C C . MET B 1 1 ? -22.891 -2.779 12.93 1 27.23 1 MET B C 1
ATOM 1102 O O . MET B 1 1 ? -22.766 -1.602 12.594 1 27.23 1 MET B O 1
ATOM 1106 N N . PHE B 1 2 ? -21.75 -3.523 13.023 1 34.31 2 PHE B N 1
ATOM 1107 C CA . PHE B 1 2 ? -20.453 -3.176 12.445 1 34.31 2 PHE B CA 1
ATOM 1108 C C . PHE B 1 2 ? -20.531 -3.164 10.922 1 34.31 2 PHE B C 1
ATOM 1110 O O . PHE B 1 2 ? -20.797 -4.195 10.305 1 34.31 2 PHE B O 1
ATOM 1117 N N . VAL B 1 3 ? -21.203 -2.25 10.312 1 44.69 3 VAL B N 1
ATOM 1118 C CA . VAL B 1 3 ? -21.219 -2.213 8.859 1 44.69 3 VAL B CA 1
ATOM 1119 C C . VAL B 1 3 ? -19.797 -2.26 8.312 1 44.69 3 VAL B C 1
ATOM 1121 O O . VAL B 1 3 ? -18.953 -1.468 8.727 1 44.69 3 VAL B O 1
ATOM 1124 N N . PRO B 1 4 ? -19.453 -3.389 7.727 1 55.5 4 PRO B N 1
ATOM 1125 C CA . PRO B 1 4 ? -18.094 -3.406 7.195 1 55.5 4 PRO B CA 1
ATOM 1126 C C . PRO B 1 4 ? -17.766 -2.162 6.379 1 55.5 4 PRO B C 1
ATOM 1128 O O . PRO B 1 4 ? -18.594 -1.688 5.602 1 55.5 4 PRO B O 1
ATOM 1131 N N . GLU B 1 5 ? -16.766 -1.389 6.879 1 64.31 5 GLU B N 1
ATOM 1132 C CA . GLU B 1 5 ? -16.469 -0.111 6.238 1 64.31 5 GLU B CA 1
ATOM 1133 C C . GLU B 1 5 ? -15.906 -0.316 4.836 1 64.31 5 GLU B C 1
ATOM 1135 O O . GLU B 1 5 ? -15.125 -1.242 4.602 1 64.31 5 GLU B O 1
ATOM 1140 N N . SER B 1 6 ? -16.406 0.295 3.932 1 82.69 6 SER B N 1
ATOM 1141 C CA . SER B 1 6 ? -16.062 0.256 2.514 1 82.69 6 SER B CA 1
ATOM 1142 C C . SER B 1 6 ? -14.57 0.517 2.299 1 82.69 6 SER B C 1
ATOM 1144 O O . SER B 1 6 ? -13.938 1.217 3.092 1 82.69 6 SER B O 1
ATOM 1146 N N . ASP B 1 7 ? -13.953 -0.237 1.396 1 91.38 7 ASP B N 1
ATOM 1147 C CA . ASP B 1 7 ? -12.562 -0.025 1 1 91.38 7 ASP B CA 1
ATOM 1148 C C . ASP B 1 7 ? -12.375 1.346 0.353 1 91.38 7 ASP B C 1
ATOM 1150 O O . ASP B 1 7 ? -12.914 1.607 -0.725 1 91.38 7 ASP B O 1
ATOM 1154 N N . PRO B 1 8 ? -11.68 2.213 0.993 1 91.31 8 PRO B N 1
ATOM 1155 C CA . PRO B 1 8 ? -11.555 3.566 0.45 1 91.31 8 PRO B CA 1
ATOM 1156 C C . PRO B 1 8 ? -10.68 3.623 -0.799 1 91.31 8 PRO B C 1
ATOM 1158 O O . PRO B 1 8 ? -10.656 4.637 -1.498 1 91.31 8 PRO B O 1
ATOM 1161 N N . LEU B 1 9 ? -9.945 2.564 -1.088 1 93 9 LEU B N 1
ATOM 1162 C CA . LEU B 1 9 ? -8.969 2.602 -2.172 1 93 9 LEU B CA 1
ATOM 1163 C C . LEU B 1 9 ? -9.539 1.972 -3.439 1 93 9 LEU B C 1
ATOM 1165 O O . LEU B 1 9 ? -9.07 2.256 -4.543 1 93 9 LEU B O 1
ATOM 1169 N N . ARG B 1 10 ? -10.391 1.071 -3.287 1 86.75 10 ARG B N 1
ATOM 1170 C CA . ARG B 1 10 ? -10.859 0.26 -4.41 1 86.75 10 ARG B CA 1
ATOM 1171 C C . ARG B 1 10 ? -11.758 1.068 -5.332 1 86.75 10 ARG B C 1
ATOM 1173 O O . ARG B 1 10 ? -11.648 0.974 -6.559 1 86.75 10 ARG B O 1
ATOM 1180 N N . GLY B 1 11 ? -12.578 1.902 -4.75 1 76.94 11 GLY B N 1
ATOM 1181 C CA . GLY B 1 11 ? -13.555 2.586 -5.578 1 76.94 11 GLY B CA 1
ATOM 1182 C C . GLY B 1 11 ? -14.32 1.649 -6.496 1 76.94 11 GLY B C 1
ATOM 1183 O O . GLY B 1 11 ? -14.891 0.654 -6.043 1 76.94 11 GLY B O 1
ATOM 1184 N N . ASP B 1 12 ? -14.289 1.857 -7.824 1 75.81 12 ASP B N 1
ATOM 1185 C CA . ASP B 1 12 ? -14.961 1.044 -8.836 1 75.81 12 ASP B CA 1
ATOM 1186 C C . ASP B 1 12 ? -13.969 0.141 -9.562 1 75.81 12 ASP B C 1
ATOM 1188 O O . ASP B 1 12 ? -14.227 -0.299 -10.68 1 75.81 12 ASP B O 1
ATOM 1192 N N . ARG B 1 13 ? -12.945 -0.17 -8.953 1 82.38 13 ARG B N 1
ATOM 1193 C CA . ARG B 1 13 ? -11.867 -0.854 -9.656 1 82.38 13 ARG B CA 1
ATOM 1194 C C . ARG B 1 13 ? -11.969 -2.365 -9.477 1 82.38 13 ARG B C 1
ATOM 1196 O O . ARG B 1 13 ? -10.969 -3.078 -9.617 1 82.38 13 ARG B O 1
ATOM 1203 N N . ARG B 1 14 ? -13.016 -2.885 -9.242 1 88.69 14 ARG B N 1
ATOM 1204 C CA . ARG B 1 14 ? -13.219 -4.328 -9.18 1 88.69 14 ARG B CA 1
ATOM 1205 C C . ARG B 1 14 ? -13.273 -4.938 -10.57 1 88.69 14 ARG B C 1
ATOM 1207 O O . ARG B 1 14 ? -13.906 -4.383 -11.477 1 88.69 14 ARG B O 1
ATOM 1214 N N . LEU B 1 15 ? -12.594 -6.016 -10.68 1 95.31 15 LEU B N 1
ATOM 1215 C CA . LEU B 1 15 ? -12.586 -6.766 -11.93 1 95.31 15 LEU B CA 1
ATOM 1216 C C . LEU B 1 15 ? -13.164 -8.164 -11.727 1 95.31 15 LEU B C 1
ATOM 1218 O O . LEU B 1 15 ? -13.109 -8.703 -10.617 1 95.31 15 LEU B O 1
ATOM 1222 N N . SER B 1 16 ? -13.773 -8.68 -12.766 1 95.94 16 SER B N 1
ATOM 1223 C CA . SER B 1 16 ? -14.078 -10.102 -12.734 1 95.94 16 SER B CA 1
ATOM 1224 C C . SER B 1 16 ? -12.805 -10.938 -12.703 1 95.94 16 SER B C 1
ATOM 1226 O O . SER B 1 16 ? -11.742 -10.484 -13.133 1 95.94 16 SER B O 1
ATOM 1228 N N . PRO B 1 17 ? -12.859 -12.141 -12.148 1 96.88 17 PRO B N 1
ATOM 1229 C CA . PRO B 1 17 ? -11.68 -13.016 -12.203 1 96.88 17 PRO B CA 1
ATOM 1230 C C . PRO B 1 17 ? -11.117 -13.156 -13.609 1 96.88 17 PRO B C 1
ATOM 1232 O O . PRO B 1 17 ? -9.898 -13.133 -13.797 1 96.88 17 PRO B O 1
ATOM 1235 N N . ALA B 1 18 ? -11.977 -13.273 -14.609 1 96.75 18 ALA B N 1
ATOM 1236 C CA . ALA B 1 18 ? -11.547 -13.414 -15.992 1 96.75 18 ALA B CA 1
ATOM 1237 C C . ALA B 1 18 ? -10.773 -12.18 -16.453 1 96.75 18 ALA B C 1
ATOM 1239 O O . ALA B 1 18 ? -9.734 -12.297 -17.109 1 96.75 18 ALA B O 1
ATOM 1240 N N . ALA B 1 19 ? -11.281 -11 -16.156 1 96.44 19 ALA B N 1
ATOM 1241 C CA . ALA B 1 19 ? -10.609 -9.758 -16.531 1 96.44 19 ALA B CA 1
ATOM 1242 C C . ALA B 1 19 ? -9.289 -9.594 -15.766 1 96.44 19 ALA B C 1
ATOM 1244 O O . ALA B 1 19 ? -8.289 -9.156 -16.344 1 96.44 19 ALA B O 1
ATOM 1245 N N . ALA B 1 20 ? -9.25 -9.93 -14.484 1 97.44 20 ALA B N 1
ATOM 1246 C CA . ALA B 1 20 ? -8.039 -9.844 -13.68 1 97.44 20 ALA B CA 1
ATOM 1247 C C . ALA B 1 20 ? -6.949 -10.766 -14.219 1 97.44 20 ALA B C 1
ATOM 1249 O O . ALA B 1 20 ? -5.77 -10.406 -14.227 1 97.44 20 ALA B O 1
ATOM 1250 N N . LYS B 1 21 ? -7.379 -11.883 -14.711 1 96.38 21 LYS B N 1
ATOM 1251 C CA . LYS B 1 21 ? -6.449 -12.883 -15.227 1 96.38 21 LYS B CA 1
ATOM 1252 C C . LYS B 1 21 ? -5.781 -12.398 -16.516 1 96.38 21 LYS B C 1
ATOM 1254 O O . LYS B 1 21 ? -4.738 -12.922 -16.906 1 96.38 21 LYS B O 1
ATOM 1259 N N . GLN B 1 22 ? -6.371 -11.422 -17.156 1 95.94 22 GLN B N 1
ATOM 1260 C CA . GLN B 1 22 ? -5.82 -10.914 -18.406 1 95.94 22 GLN B CA 1
ATOM 1261 C C . GLN B 1 22 ? -4.668 -9.945 -18.141 1 95.94 22 GLN B C 1
ATOM 1263 O O . GLN B 1 22 ? -3.914 -9.617 -19.062 1 95.94 22 GLN B O 1
ATOM 1268 N N . LEU B 1 23 ? -4.602 -9.469 -17 1 97 23 LEU B N 1
ATOM 1269 C CA . LEU B 1 23 ? -3.479 -8.602 -16.656 1 97 23 LEU B CA 1
ATOM 1270 C C . LEU B 1 23 ? -2.182 -9.398 -16.578 1 97 23 LEU B C 1
ATOM 1272 O O . LEU B 1 23 ? -2.191 -10.578 -16.219 1 97 23 LEU B O 1
ATOM 1276 N N . SER B 1 24 ? -1.105 -8.734 -16.938 1 97.44 24 SER B N 1
ATOM 1277 C CA . SER B 1 24 ? 0.171 -9.438 -16.859 1 97.44 24 SER B CA 1
ATOM 1278 C C . SER B 1 24 ? 0.523 -9.805 -15.43 1 97.44 24 SER B C 1
ATOM 1280 O O . SER B 1 24 ? 0.219 -9.062 -14.5 1 97.44 24 SER B O 1
ATOM 1282 N N . PRO B 1 25 ? 1.227 -10.938 -15.203 1 97.81 25 PRO B N 1
ATOM 1283 C CA . PRO B 1 25 ? 1.667 -11.297 -13.859 1 97.81 25 PRO B CA 1
ATOM 1284 C C . PRO B 1 25 ? 2.541 -10.227 -13.211 1 97.81 25 PRO B C 1
ATOM 1286 O O . PRO B 1 25 ? 2.473 -10.008 -12 1 97.81 25 PRO B O 1
ATOM 1289 N N . GLN B 1 26 ? 3.305 -9.531 -14.031 1 97.44 26 GLN B N 1
ATOM 1290 C CA . GLN B 1 26 ? 4.168 -8.469 -13.516 1 97.44 26 GLN B CA 1
ATOM 1291 C C . GLN B 1 26 ? 3.348 -7.324 -12.938 1 97.44 26 GLN B C 1
ATOM 1293 O O . GLN B 1 26 ? 3.691 -6.777 -11.883 1 97.44 26 GLN B O 1
ATOM 1298 N N . ALA B 1 27 ? 2.332 -6.969 -13.641 1 97.81 27 ALA B N 1
ATOM 1299 C CA . ALA B 1 27 ? 1.471 -5.887 -13.164 1 97.81 27 ALA B CA 1
ATOM 1300 C C . ALA B 1 27 ? 0.75 -6.285 -11.875 1 97.81 27 ALA B C 1
ATOM 1302 O O . ALA B 1 27 ? 0.644 -5.484 -10.945 1 97.81 27 ALA B O 1
ATOM 1303 N N . LEU B 1 28 ? 0.287 -7.48 -11.844 1 98.44 28 LEU B N 1
ATOM 1304 C CA . LEU B 1 28 ? -0.372 -7.973 -10.633 1 98.44 28 LEU B CA 1
ATOM 1305 C C . LEU B 1 28 ? 0.602 -8.016 -9.461 1 98.44 28 LEU B C 1
ATOM 1307 O O . LEU B 1 28 ? 0.246 -7.652 -8.344 1 98.44 28 LEU B O 1
ATOM 1311 N N . ALA B 1 29 ? 1.818 -8.484 -9.742 1 98.62 29 ALA B N 1
ATOM 1312 C CA . ALA B 1 29 ? 2.836 -8.547 -8.703 1 98.62 29 ALA B CA 1
ATOM 1313 C C . ALA B 1 29 ? 3.197 -7.152 -8.203 1 98.62 29 ALA B C 1
ATOM 1315 O O . ALA B 1 29 ? 3.402 -6.949 -7.004 1 98.62 29 ALA B O 1
ATOM 1316 N N . TYR B 1 30 ? 3.27 -6.227 -9.141 1 98.31 30 TYR B N 1
ATOM 1317 C CA . TYR B 1 30 ? 3.574 -4.84 -8.805 1 98.31 30 TYR B CA 1
ATOM 1318 C C . TYR B 1 30 ? 2.514 -4.258 -7.879 1 98.31 30 TYR B C 1
ATOM 1320 O O . TYR B 1 30 ? 2.84 -3.566 -6.91 1 98.31 30 TYR B O 1
ATOM 1328 N N . LEU B 1 31 ? 1.294 -4.578 -8.156 1 98.31 31 LEU B N 1
ATOM 1329 C CA . LEU B 1 31 ? 0.185 -4.176 -7.297 1 98.31 31 LEU B CA 1
ATOM 1330 C C . LEU B 1 31 ? 0.24 -4.902 -5.961 1 98.31 31 LEU B C 1
ATOM 1332 O O . LEU B 1 31 ? 0.09 -4.281 -4.906 1 98.31 31 LEU B O 1
ATOM 1336 N N . GLY B 1 32 ? 0.443 -6.203 -6 1 98.75 32 GLY B N 1
ATOM 1337 C CA . GLY B 1 32 ? 0.49 -7.023 -4.801 1 98.75 32 GLY B CA 1
ATOM 1338 C C . GLY B 1 32 ? 1.614 -6.637 -3.859 1 98.75 32 GLY B C 1
ATOM 1339 O O . GLY B 1 32 ? 1.459 -6.707 -2.639 1 98.75 32 GLY B O 1
ATOM 1340 N N . ASP B 1 33 ? 2.732 -6.266 -4.41 1 98.69 33 ASP B N 1
ATOM 1341 C CA . ASP B 1 33 ? 3.869 -5.812 -3.613 1 98.69 33 ASP B CA 1
ATOM 1342 C C . ASP B 1 33 ? 3.492 -4.602 -2.762 1 98.69 33 ASP B C 1
ATOM 1344 O O . ASP B 1 33 ? 3.795 -4.559 -1.566 1 98.69 33 ASP B O 1
ATOM 1348 N N . ALA B 1 34 ? 2.85 -3.623 -3.375 1 98.69 34 ALA B N 1
ATOM 1349 C CA . ALA B 1 34 ? 2.416 -2.432 -2.65 1 98.69 34 ALA B CA 1
ATOM 1350 C C . ALA B 1 34 ? 1.338 -2.773 -1.625 1 98.69 34 ALA B C 1
ATOM 1352 O O . ALA B 1 34 ? 1.327 -2.227 -0.52 1 98.69 34 ALA B O 1
ATOM 1353 N N . LEU B 1 35 ? 0.484 -3.672 -2.049 1 98.38 35 LEU B N 1
ATOM 1354 C CA . LEU B 1 35 ? -0.575 -4.129 -1.154 1 98.38 35 LEU B CA 1
ATOM 1355 C C . LEU B 1 35 ? 0.011 -4.777 0.096 1 98.38 35 LEU B C 1
ATOM 1357 O O . LEU B 1 35 ? -0.406 -4.469 1.214 1 98.38 35 LEU B O 1
ATOM 1361 N N . TYR B 1 36 ? 0.924 -5.602 -0.092 1 98 36 TYR B N 1
ATOM 1362 C CA . TYR B 1 36 ? 1.513 -6.324 1.03 1 98 36 TYR B CA 1
ATOM 1363 C C . TYR B 1 36 ? 2.299 -5.379 1.933 1 98 36 TYR B C 1
ATOM 1365 O O . TYR B 1 36 ? 2.246 -5.496 3.16 1 98 36 TYR B O 1
ATOM 1373 N N . GLU B 1 37 ? 3.043 -4.492 1.304 1 98.12 37 GLU B N 1
ATOM 1374 C CA . GLU B 1 37 ? 3.758 -3.459 2.049 1 98.12 37 GLU B CA 1
ATOM 1375 C C . GLU B 1 37 ? 2.811 -2.68 2.959 1 98.12 37 GLU B C 1
ATOM 1377 O O . GLU B 1 37 ? 3.094 -2.49 4.145 1 98.12 37 GLU B O 1
ATOM 1382 N N . PHE B 1 38 ? 1.756 -2.254 2.428 1 97.94 38 PHE B N 1
ATOM 1383 C CA . PHE B 1 38 ? 0.775 -1.489 3.189 1 97.94 38 PHE B CA 1
ATOM 1384 C C . PHE B 1 38 ? 0.17 -2.34 4.301 1 97.94 38 PHE B C 1
ATOM 1386 O O . PHE B 1 38 ? 0.029 -1.878 5.434 1 97.94 38 PHE B O 1
ATOM 1393 N N . HIS B 1 39 ? -0.198 -3.561 3.975 1 96.5 39 HIS B N 1
ATOM 1394 C CA . HIS B 1 39 ? -0.762 -4.492 4.945 1 96.5 39 HIS B CA 1
ATOM 1395 C C . HIS B 1 39 ? 0.163 -4.668 6.145 1 96.5 39 HIS B C 1
ATOM 1397 O O . HIS B 1 39 ? -0.281 -4.594 7.293 1 96.5 39 HIS B O 1
ATOM 1403 N N . VAL B 1 40 ? 1.423 -4.867 5.887 1 96.31 40 VAL B N 1
ATOM 1404 C CA . VAL B 1 40 ? 2.396 -5.121 6.945 1 96.31 40 VAL B CA 1
ATOM 1405 C C . VAL B 1 40 ? 2.588 -3.861 7.785 1 96.31 40 VAL B C 1
ATOM 1407 O O . VAL B 1 40 ? 2.609 -3.926 9.016 1 96.31 40 VAL B O 1
ATOM 1410 N N . ARG B 1 41 ? 2.744 -2.703 7.105 1 97.38 41 ARG B N 1
ATOM 1411 C CA . ARG B 1 41 ? 2.893 -1.453 7.844 1 97.38 41 ARG B CA 1
ATOM 1412 C C . ARG B 1 41 ? 1.685 -1.197 8.734 1 97.38 41 ARG B C 1
ATOM 1414 O O . ARG B 1 41 ? 1.828 -0.711 9.859 1 97.38 41 ARG B O 1
ATOM 1421 N N . LEU B 1 42 ? 0.535 -1.561 8.242 1 96.31 42 LEU B N 1
ATOM 1422 C CA . LEU B 1 42 ? -0.693 -1.384 9.016 1 96.31 42 LEU B CA 1
ATOM 1423 C C . LEU B 1 42 ? -0.713 -2.307 10.227 1 96.31 42 LEU B C 1
ATOM 1425 O O . LEU B 1 42 ? -1.032 -1.874 11.336 1 96.31 42 LEU B O 1
ATOM 1429 N N . ARG B 1 43 ? -0.348 -3.498 10.031 1 94.38 43 ARG B N 1
ATOM 1430 C CA . ARG B 1 43 ? -0.418 -4.496 11.094 1 94.38 43 ARG B CA 1
ATOM 1431 C C . ARG B 1 43 ? 0.606 -4.203 12.188 1 94.38 43 ARG B C 1
ATOM 1433 O O . ARG B 1 43 ? 0.361 -4.477 13.367 1 94.38 43 ARG B O 1
ATOM 1440 N N . LEU B 1 44 ? 1.708 -3.713 11.812 1 94.69 44 LEU B N 1
ATOM 1441 C CA . LEU B 1 44 ? 2.803 -3.525 12.758 1 94.69 44 LEU B CA 1
ATOM 1442 C C . LEU B 1 44 ? 2.76 -2.129 13.375 1 94.69 44 LEU B C 1
ATOM 1444 O O . LEU B 1 44 ? 3.652 -1.753 14.141 1 94.69 44 LEU B O 1
ATOM 1448 N N . LEU B 1 45 ? 1.757 -1.396 12.953 1 95 45 LEU B N 1
ATOM 1449 C CA . LEU B 1 45 ? 1.627 -0.029 13.438 1 95 45 LEU B CA 1
ATOM 1450 C C . LEU B 1 45 ? 1.434 -0.01 14.953 1 95 45 LEU B C 1
ATOM 1452 O O . LEU B 1 45 ? 1.944 0.879 15.641 1 95 45 LEU B O 1
ATOM 1456 N N . LEU B 1 46 ? 0.609 -1.031 15.438 1 90.44 46 LEU B N 1
ATOM 1457 C CA . LEU B 1 46 ? 0.344 -1.144 16.875 1 90.44 46 LEU B CA 1
ATOM 1458 C C . LEU B 1 46 ? 0.805 -2.494 17.406 1 90.44 46 LEU B C 1
ATOM 1460 O O . LEU B 1 46 ? 0.577 -3.527 16.766 1 90.44 46 LEU B O 1
ATOM 1464 N N . PRO B 1 47 ? 1.282 -2.602 18.531 1 90.19 47 PRO B N 1
ATOM 1465 C CA . PRO B 1 47 ? 1.574 -1.468 19.422 1 90.19 47 PRO B CA 1
ATOM 1466 C C . PRO B 1 47 ? 2.664 -0.554 18.859 1 90.19 47 PRO B C 1
ATOM 1468 O O . PRO B 1 47 ? 3.504 -0.998 18.078 1 90.19 47 PRO B O 1
ATOM 1471 N N . ALA B 1 48 ? 2.633 0.68 19.297 1 87.44 48 ALA B N 1
ATOM 1472 C CA . ALA B 1 48 ? 3.578 1.676 18.797 1 87.44 48 ALA B CA 1
ATOM 1473 C C . ALA B 1 48 ? 5.02 1.25 19.078 1 87.44 48 ALA B C 1
ATOM 1475 O O . ALA B 1 48 ? 5.32 0.715 20.141 1 87.44 48 ALA B O 1
ATOM 1476 N N . GLN B 1 49 ? 5.863 1.469 18.125 1 88.81 49 GLN B N 1
ATOM 1477 C CA . GLN B 1 49 ? 7.301 1.233 18.219 1 88.81 49 GLN B CA 1
ATOM 1478 C C . GLN B 1 49 ? 8.086 2.502 17.891 1 88.81 49 GLN B C 1
ATOM 1480 O O . GLN B 1 49 ? 7.555 3.424 17.266 1 88.81 49 GLN B O 1
ATOM 1485 N N . ARG B 1 50 ? 9.32 2.43 18.328 1 91.69 50 ARG B N 1
ATOM 1486 C CA . ARG B 1 50 ? 10.219 3.488 17.859 1 91.69 50 ARG B CA 1
ATOM 1487 C C . ARG B 1 50 ? 10.398 3.43 16.344 1 91.69 50 ARG B C 1
ATOM 1489 O O . ARG B 1 50 ? 10.391 2.348 15.758 1 91.69 50 ARG B O 1
ATOM 1496 N N . SER B 1 51 ? 10.57 4.539 15.703 1 92.06 51 SER B N 1
ATOM 1497 C CA . SER B 1 51 ? 10.578 4.664 14.242 1 92.06 51 SER B CA 1
ATOM 1498 C C . SER B 1 51 ? 11.562 3.68 13.617 1 92.06 51 SER B C 1
ATOM 1500 O O . SER B 1 51 ? 11.211 2.963 12.672 1 92.06 51 SER B O 1
ATOM 1502 N N . HIS B 1 52 ? 12.758 3.691 14.133 1 93.88 52 HIS B N 1
ATOM 1503 C CA . HIS B 1 52 ? 13.789 2.822 13.57 1 93.88 52 HIS B CA 1
ATOM 1504 C C . HIS B 1 52 ? 13.398 1.354 13.703 1 93.88 52 HIS B C 1
ATOM 1506 O O . HIS B 1 52 ? 13.547 0.58 12.758 1 93.88 52 HIS B O 1
ATOM 1512 N N . GLN B 1 53 ? 12.945 0.926 14.852 1 94.94 53 GLN B N 1
ATOM 1513 C CA . GLN B 1 53 ? 12.516 -0.45 15.078 1 94.94 53 GLN B CA 1
ATOM 1514 C C . GLN B 1 53 ? 11.312 -0.803 14.203 1 94.94 53 GLN B C 1
ATOM 1516 O O . GLN B 1 53 ? 11.242 -1.906 13.656 1 94.94 53 GLN B O 1
ATOM 1521 N N . PHE B 1 54 ? 10.367 0.105 14.117 1 95.56 54 PHE B N 1
ATOM 1522 C CA . PHE B 1 54 ? 9.203 -0.079 13.258 1 95.56 54 PHE B CA 1
ATOM 1523 C C . PHE B 1 54 ? 9.625 -0.359 11.82 1 95.56 54 PHE B C 1
ATOM 1525 O O . PHE B 1 54 ? 9.195 -1.343 11.219 1 95.56 54 PHE B O 1
ATOM 1532 N N . HIS B 1 55 ? 10.523 0.475 11.289 1 96.25 55 HIS B N 1
ATOM 1533 C CA . HIS B 1 55 ? 11.023 0.314 9.93 1 96.25 55 HIS B CA 1
ATOM 1534 C C . HIS B 1 55 ? 11.719 -1.031 9.75 1 96.25 55 HIS B C 1
ATOM 1536 O O . HIS B 1 55 ? 11.484 -1.731 8.766 1 96.25 55 HIS B O 1
ATOM 1542 N N . GLN B 1 56 ? 12.492 -1.408 10.711 1 96.88 56 GLN B N 1
ATOM 1543 C CA . GLN B 1 56 ? 13.211 -2.674 10.633 1 96.88 56 GLN B CA 1
ATOM 1544 C C . GLN B 1 56 ? 12.25 -3.857 10.641 1 96.88 56 GLN B C 1
ATOM 1546 O O . GLN B 1 56 ? 12.445 -4.828 9.906 1 96.88 56 GLN B O 1
ATOM 1551 N N . SER B 1 57 ? 11.289 -3.773 11.508 1 96.25 57 SER B N 1
ATOM 1552 C CA . SER B 1 57 ? 10.297 -4.844 11.578 1 96.25 57 SER B CA 1
ATOM 1553 C C . SER B 1 57 ? 9.547 -4.988 10.258 1 96.25 57 SER B C 1
ATOM 1555 O O . SER B 1 57 ? 9.281 -6.102 9.805 1 96.25 57 SER B O 1
ATOM 1557 N N . VAL B 1 58 ? 9.258 -3.881 9.664 1 97.31 58 VAL B N 1
ATOM 1558 C CA . VAL B 1 58 ? 8.555 -3.893 8.391 1 97.31 58 VAL B CA 1
ATOM 1559 C C . VAL B 1 58 ? 9.445 -4.508 7.312 1 97.31 58 VAL B C 1
ATOM 1561 O O . VAL B 1 58 ? 9.031 -5.426 6.602 1 97.31 58 VAL B O 1
ATOM 1564 N N . VAL B 1 59 ? 10.672 -4.059 7.215 1 97.25 59 VAL B N 1
ATOM 1565 C CA . VAL B 1 59 ? 11.609 -4.559 6.215 1 97.25 59 VAL B CA 1
ATOM 1566 C C . VAL B 1 59 ? 11.75 -6.074 6.352 1 97.25 59 VAL B C 1
ATOM 1568 O O . VAL B 1 59 ? 11.75 -6.797 5.352 1 97.25 59 VAL B O 1
ATOM 1571 N N . ALA B 1 60 ? 11.82 -6.535 7.555 1 96.25 60 ALA B N 1
ATOM 1572 C CA . ALA B 1 60 ? 11.969 -7.961 7.82 1 96.25 60 ALA B CA 1
ATOM 1573 C C . ALA B 1 60 ? 10.727 -8.734 7.359 1 96.25 60 ALA B C 1
ATOM 1575 O O . ALA B 1 60 ? 10.836 -9.867 6.891 1 96.25 60 ALA B O 1
ATOM 1576 N N . ALA B 1 61 ? 9.656 -8.086 7.492 1 96.38 61 ALA B N 1
ATOM 1577 C CA . ALA B 1 61 ? 8.391 -8.766 7.211 1 96.38 61 ALA B CA 1
ATOM 1578 C C . ALA B 1 61 ? 8.086 -8.758 5.715 1 96.38 61 ALA B C 1
ATOM 1580 O O . ALA B 1 61 ? 7.383 -9.633 5.211 1 96.38 61 ALA B O 1
ATOM 1581 N N . VAL B 1 62 ? 8.648 -7.801 4.992 1 97.31 62 VAL B N 1
ATOM 1582 C CA . VAL B 1 62 ? 8.234 -7.668 3.598 1 97.31 62 VAL B CA 1
ATOM 1583 C C . VAL B 1 62 ? 9.32 -8.211 2.68 1 97.31 62 VAL B C 1
ATOM 1585 O O . VAL B 1 62 ? 9.125 -8.305 1.465 1 97.31 62 VAL B O 1
ATOM 1588 N N . ARG B 1 63 ? 10.398 -8.57 3.213 1 96.44 63 ARG B N 1
ATOM 1589 C CA . ARG B 1 63 ? 11.492 -9.031 2.371 1 96.44 63 ARG B CA 1
ATOM 1590 C C . ARG B 1 63 ? 11.109 -10.305 1.622 1 96.44 63 ARG B C 1
ATOM 1592 O O . ARG B 1 63 ? 10.25 -11.062 2.08 1 96.44 63 ARG B O 1
ATOM 1599 N N . ALA B 1 64 ? 11.82 -10.555 0.501 1 96.75 64 ALA B N 1
ATOM 1600 C CA . ALA B 1 64 ? 11.484 -11.648 -0.414 1 96.75 64 ALA B CA 1
ATOM 1601 C C . ALA B 1 64 ? 11.555 -12.992 0.293 1 96.75 64 ALA B C 1
ATOM 1603 O O . ALA B 1 64 ? 10.711 -13.867 0.062 1 96.75 64 ALA B O 1
ATOM 1604 N N . GLU B 1 65 ? 12.531 -13.141 1.122 1 96.44 65 GLU B N 1
ATOM 1605 C CA . GLU B 1 65 ? 12.703 -14.406 1.83 1 96.44 65 GLU B CA 1
ATOM 1606 C C . GLU B 1 65 ? 11.484 -14.727 2.688 1 96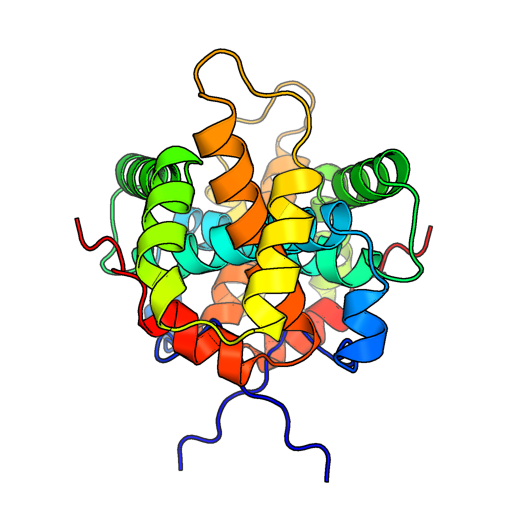.44 65 GLU B C 1
ATOM 1608 O O . GLU B 1 65 ? 11.008 -15.867 2.689 1 96.44 65 GLU B O 1
ATOM 1613 N N . ARG B 1 66 ? 11.039 -13.75 3.385 1 96.44 66 ARG B N 1
ATOM 1614 C CA . ARG B 1 66 ? 9.859 -13.953 4.219 1 96.44 66 ARG B CA 1
ATOM 1615 C C . ARG B 1 66 ? 8.625 -14.219 3.365 1 96.44 66 ARG B C 1
ATOM 1617 O O . ARG B 1 66 ? 7.82 -15.094 3.682 1 96.44 66 ARG B O 1
ATOM 1624 N N . GLN B 1 67 ? 8.453 -13.484 2.318 1 97.62 67 GLN B N 1
ATOM 1625 C CA . GLN B 1 67 ? 7.312 -13.68 1.423 1 97.62 67 GLN B CA 1
ATOM 1626 C C . GLN B 1 67 ? 7.309 -15.086 0.835 1 97.62 67 GLN B C 1
ATOM 1628 O O . GLN B 1 67 ? 6.25 -15.703 0.695 1 97.62 67 GLN B O 1
ATOM 1633 N N . ALA B 1 68 ? 8.477 -15.539 0.505 1 97.38 68 ALA B N 1
ATOM 1634 C CA . ALA B 1 68 ? 8.594 -16.891 -0.013 1 97.38 68 ALA B CA 1
ATOM 1635 C C . ALA B 1 68 ? 8.109 -17.922 1.013 1 97.38 68 ALA B C 1
ATOM 1637 O O . ALA B 1 68 ? 7.367 -18.844 0.676 1 97.38 68 ALA B O 1
ATOM 1638 N N . GLU B 1 69 ? 8.523 -17.719 2.227 1 96.94 69 GLU B N 1
ATOM 1639 C CA . GLU B 1 69 ? 8.094 -18.609 3.303 1 96.94 69 GLU B CA 1
ATOM 1640 C C . GLU B 1 69 ? 6.578 -18.578 3.475 1 96.94 69 GLU B C 1
ATOM 1642 O O . GLU B 1 69 ? 5.949 -19.609 3.686 1 96.94 69 GLU B O 1
ATOM 1647 N N . LEU B 1 70 ? 6.035 -17.453 3.418 1 97.5 70 LEU B N 1
ATOM 1648 C CA . LEU B 1 70 ? 4.598 -17.266 3.594 1 97.5 70 LEU B CA 1
ATOM 1649 C C . LEU B 1 70 ? 3.822 -17.969 2.48 1 97.5 70 LEU B C 1
ATOM 1651 O O . LEU B 1 70 ? 2.787 -18.594 2.732 1 97.5 70 LEU B O 1
ATOM 1655 N N . LEU B 1 71 ? 4.34 -17.812 1.277 1 98.19 71 LEU B N 1
ATOM 1656 C CA . LEU B 1 71 ? 3.664 -18.5 0.179 1 98.19 71 LEU B CA 1
ATOM 1657 C C . LEU B 1 71 ? 3.627 -20 0.419 1 98.19 71 LEU B C 1
ATOM 1659 O O . LEU B 1 71 ? 2.592 -20.641 0.217 1 98.19 71 LEU B O 1
ATOM 1663 N N . VAL B 1 72 ? 4.715 -20.531 0.795 1 96.94 72 VAL B N 1
ATOM 1664 C CA . VAL B 1 72 ? 4.801 -21.969 1.031 1 96.94 72 VAL B CA 1
ATOM 1665 C C . VAL B 1 72 ? 3.76 -22.391 2.068 1 96.94 72 VAL B C 1
ATOM 1667 O O . VAL B 1 72 ? 3.084 -23.406 1.906 1 96.94 72 VAL B O 1
ATOM 1670 N N . SER B 1 73 ? 3.58 -21.609 3.062 1 96.06 73 SER B N 1
ATOM 1671 C CA . SER B 1 73 ? 2.623 -21.922 4.117 1 96.06 73 SER B CA 1
ATOM 1672 C C . SER B 1 73 ? 1.188 -21.812 3.611 1 96.06 73 SER B C 1
ATOM 1674 O O . SER B 1 73 ? 0.286 -22.453 4.148 1 96.06 73 SER B O 1
ATOM 1676 N N . LEU B 1 74 ? 0.929 -21.062 2.594 1 97.75 74 LEU B N 1
ATOM 1677 C CA . LEU B 1 74 ? -0.416 -20.828 2.082 1 97.75 74 LEU B CA 1
ATOM 1678 C C . LEU B 1 74 ? -0.792 -21.875 1.034 1 97.75 74 LEU B C 1
ATOM 1680 O O . LEU B 1 74 ? -1.975 -22.062 0.741 1 97.75 74 LEU B O 1
ATOM 1684 N N . LEU B 1 75 ? 0.172 -22.531 0.469 1 97.94 75 LEU B N 1
ATOM 1685 C CA . LEU B 1 75 ? -0.026 -23.375 -0.696 1 97.94 75 LEU B CA 1
ATOM 1686 C C . LEU B 1 75 ? -1.119 -24.406 -0.434 1 97.94 75 LEU B C 1
ATOM 1688 O O . LEU B 1 75 ? -2.01 -24.594 -1.264 1 97.94 75 LEU B O 1
ATOM 1692 N N . PRO B 1 76 ? -1.196 -25 0.771 1 97.75 76 PRO B N 1
ATOM 1693 C CA . PRO B 1 76 ? -2.211 -26.031 1.005 1 97.75 76 PRO B CA 1
ATOM 1694 C C . PRO B 1 76 ? -3.627 -25.469 1.054 1 97.75 76 PRO B C 1
ATOM 1696 O O . PRO B 1 76 ? -4.602 -26.219 0.98 1 97.75 76 PRO B O 1
ATOM 1699 N N . LEU B 1 77 ? -3.754 -24.188 1.197 1 98.12 77 LEU B N 1
ATOM 1700 C CA . LEU B 1 77 ? -5.059 -23.562 1.354 1 98.12 77 LEU B CA 1
ATOM 1701 C C . LEU B 1 77 ? -5.562 -23.016 0.022 1 98.12 77 LEU B C 1
ATOM 1703 O O . LEU B 1 77 ? -6.699 -22.531 -0.07 1 98.12 77 LEU B O 1
ATOM 1707 N N . LEU B 1 78 ? -4.77 -23.062 -1.03 1 98.69 78 LEU B N 1
ATOM 1708 C CA . LEU B 1 78 ? -5.086 -22.375 -2.281 1 98.69 78 LEU B CA 1
ATOM 1709 C C . LEU B 1 78 ? -5.891 -23.281 -3.205 1 98.69 78 LEU B C 1
ATOM 1711 O O . LEU B 1 78 ? -5.652 -24.5 -3.25 1 98.69 78 LEU B O 1
ATOM 1715 N N . THR B 1 79 ? -6.75 -22.703 -3.865 1 98.5 79 THR B N 1
ATOM 1716 C CA . THR B 1 79 ? -7.504 -23.406 -4.895 1 98.5 79 THR B CA 1
ATOM 1717 C C . THR B 1 79 ? -6.641 -23.641 -6.133 1 98.5 79 THR B C 1
ATOM 1719 O O . THR B 1 79 ? -5.543 -23.078 -6.242 1 98.5 79 THR B O 1
ATOM 1722 N N . ALA B 1 80 ? -7.141 -24.422 -7.117 1 98.38 80 ALA B N 1
ATOM 1723 C CA . ALA B 1 80 ? -6.43 -24.688 -8.367 1 98.38 80 ALA B CA 1
ATOM 1724 C C . ALA B 1 80 ? -6.211 -23.406 -9.156 1 98.38 80 ALA B C 1
ATOM 1726 O O . ALA B 1 80 ? -5.145 -23.188 -9.734 1 98.38 80 ALA B O 1
ATOM 1727 N N . GLU B 1 81 ? -7.211 -22.578 -9.18 1 98.31 81 GLU B N 1
ATOM 1728 C CA . GLU B 1 81 ? -7.105 -21.297 -9.875 1 98.31 81 GLU B CA 1
ATOM 1729 C C . GLU B 1 81 ? -6.043 -20.406 -9.242 1 98.31 81 GLU B C 1
ATOM 1731 O O . GLU B 1 81 ? -5.234 -19.797 -9.945 1 98.31 81 GLU B O 1
ATOM 1736 N N . GLU B 1 82 ? -6.031 -20.344 -7.961 1 98.81 82 GLU B N 1
ATOM 1737 C CA . GLU B 1 82 ? -5.059 -19.547 -7.234 1 98.81 82 GLU B CA 1
ATOM 1738 C C . GLU B 1 82 ? -3.641 -20.062 -7.445 1 98.81 82 GLU B C 1
ATOM 1740 O O . GLU B 1 82 ? -2.699 -19.281 -7.59 1 98.81 82 GLU B O 1
ATOM 1745 N N . LEU B 1 83 ? -3.494 -21.375 -7.473 1 98.88 83 LEU B N 1
ATOM 1746 C CA . LEU B 1 83 ? -2.193 -21.984 -7.734 1 98.88 83 LEU B CA 1
ATOM 1747 C C . LEU B 1 83 ? -1.699 -21.625 -9.133 1 98.88 83 LEU B C 1
ATOM 1749 O O . LEU B 1 83 ? -0.499 -21.422 -9.344 1 98.88 83 LEU B O 1
ATOM 1753 N N . GLU B 1 84 ? -2.605 -21.547 -10.055 1 98.75 84 GLU B N 1
ATOM 1754 C CA . GLU B 1 84 ? -2.24 -21.141 -11.406 1 98.75 84 GLU B CA 1
ATOM 1755 C C . GLU B 1 84 ? -1.755 -19.688 -11.438 1 98.75 84 GLU B C 1
ATOM 1757 O O . GLU B 1 84 ? -0.8 -19.359 -12.141 1 98.75 84 GLU B O 1
ATOM 1762 N N . ILE B 1 85 ? -2.402 -18.859 -10.695 1 98.88 85 ILE B N 1
ATOM 1763 C CA . ILE B 1 85 ? -1.991 -17.453 -10.602 1 98.88 85 ILE B CA 1
ATOM 1764 C C . ILE B 1 85 ? -0.592 -17.375 -9.992 1 98.88 85 ILE B C 1
ATOM 1766 O O . ILE B 1 85 ? 0.261 -16.625 -10.492 1 98.88 85 ILE B O 1
ATOM 1770 N N . VAL B 1 86 ? -0.385 -18.156 -8.938 1 98.88 86 VAL B N 1
ATOM 1771 C CA . VAL B 1 86 ? 0.926 -18.188 -8.297 1 98.88 86 VAL B CA 1
ATOM 1772 C C . VAL B 1 86 ? 1.978 -18.656 -9.305 1 98.88 86 VAL B C 1
ATOM 1774 O O . VAL B 1 86 ? 3.049 -18.047 -9.414 1 98.88 86 VAL B O 1
ATOM 1777 N N . ARG B 1 87 ? 1.717 -19.656 -10.008 1 98.69 87 ARG B N 1
ATOM 1778 C CA . ARG B 1 87 ? 2.646 -20.203 -10.992 1 98.69 87 ARG B CA 1
ATOM 1779 C C . ARG B 1 87 ? 3 -19.156 -12.047 1 98.69 87 ARG B C 1
ATOM 1781 O O . ARG B 1 87 ? 4.168 -19 -12.398 1 98.69 87 ARG B O 1
ATOM 1788 N N . ARG B 1 88 ? 2.02 -18.453 -12.531 1 98.5 88 ARG B N 1
ATOM 1789 C CA . ARG B 1 88 ? 2.254 -17.406 -13.508 1 98.5 88 ARG B CA 1
ATOM 1790 C C . ARG B 1 88 ? 3.174 -16.328 -12.945 1 98.5 88 ARG B C 1
ATOM 1792 O O . ARG B 1 88 ? 4.059 -15.828 -13.641 1 98.5 88 ARG B O 1
ATOM 1799 N N . GLY B 1 89 ? 2.922 -15.977 -11.703 1 98.62 89 GLY B N 1
ATOM 1800 C CA . GLY B 1 89 ? 3.783 -15.008 -11.047 1 98.62 89 GLY B CA 1
ATOM 1801 C C . GLY B 1 89 ? 5.215 -15.492 -10.898 1 98.62 89 GLY B C 1
ATOM 1802 O O . GLY B 1 89 ? 6.156 -14.742 -11.18 1 98.62 89 GLY B O 1
ATOM 1803 N N . ARG B 1 90 ? 5.352 -16.672 -10.461 1 98.25 90 ARG B N 1
ATOM 1804 C CA . ARG B 1 90 ? 6.68 -17.25 -10.289 1 98.25 90 ARG B CA 1
ATOM 1805 C C . ARG B 1 90 ? 7.453 -17.25 -11.609 1 98.25 90 ARG B C 1
ATOM 1807 O O . ARG B 1 90 ? 8.633 -16.891 -11.633 1 98.25 90 ARG B O 1
ATOM 1814 N N . ASN B 1 91 ? 6.77 -17.562 -12.648 1 97.25 91 ASN B N 1
ATOM 1815 C CA . ASN B 1 91 ? 7.402 -17.672 -13.961 1 97.25 91 ASN B CA 1
ATOM 1816 C C . ASN B 1 91 ? 7.758 -16.312 -14.523 1 97.25 91 ASN B C 1
ATOM 1818 O O . ASN B 1 91 ? 8.625 -16.203 -15.391 1 97.25 91 ASN B O 1
ATOM 1822 N N . ALA B 1 92 ? 7.121 -15.336 -14.125 1 96.12 92 ALA B N 1
ATOM 1823 C CA . ALA B 1 92 ? 7.328 -13.992 -14.656 1 96.12 92 ALA B CA 1
ATOM 1824 C C . ALA B 1 92 ? 8.406 -13.25 -13.867 1 96.12 92 ALA B C 1
ATOM 1826 O O . ALA B 1 92 ? 8.773 -12.125 -14.219 1 96.12 92 ALA B O 1
ATOM 1827 N N . ALA B 1 93 ? 8.883 -13.93 -12.805 1 94 93 ALA B N 1
ATOM 1828 C CA . ALA B 1 93 ? 9.898 -13.266 -11.992 1 94 93 ALA B CA 1
ATOM 1829 C C . ALA B 1 93 ? 11.125 -12.906 -12.828 1 94 93 ALA B C 1
ATOM 1831 O O . ALA B 1 93 ? 11.562 -13.695 -13.672 1 94 93 ALA B O 1
ATOM 1832 N N . GLY B 1 94 ? 11.57 -11.75 -12.812 1 88.94 94 GLY B N 1
ATOM 1833 C CA . GLY B 1 94 ? 12.711 -11.281 -13.586 1 88.94 94 GLY B CA 1
ATOM 1834 C C . GLY B 1 94 ? 14.039 -11.656 -12.969 1 88.94 94 GLY B C 1
ATOM 1835 O O . GLY B 1 94 ? 14.18 -12.734 -12.391 1 88.94 94 GLY B O 1
ATOM 1836 N N . ARG B 1 95 ? 14.945 -10.75 -13.211 1 86 95 ARG B N 1
ATOM 1837 C CA . ARG B 1 95 ? 16.312 -10.977 -12.742 1 86 95 ARG B CA 1
ATOM 1838 C C . ARG B 1 95 ? 16.391 -10.914 -11.219 1 86 95 ARG B C 1
ATOM 1840 O O . ARG B 1 95 ? 15.859 -9.984 -10.602 1 86 95 ARG B O 1
ATOM 1847 N N . VAL B 1 96 ? 17.031 -11.859 -10.734 1 85.69 96 VAL B N 1
ATOM 1848 C CA . VAL B 1 96 ? 17.141 -12.055 -9.289 1 85.69 96 VAL B CA 1
ATOM 1849 C C . VAL B 1 96 ? 18.266 -11.195 -8.727 1 85.69 96 VAL B C 1
ATOM 1851 O O . VAL B 1 96 ? 19.375 -11.195 -9.25 1 85.69 96 VAL B O 1
ATOM 1854 N N . PRO B 1 97 ? 17.938 -10.516 -7.719 1 81.62 97 PRO B N 1
ATOM 1855 C CA . PRO B 1 97 ? 19.062 -9.883 -7.012 1 81.62 97 PRO B CA 1
ATOM 1856 C C . PRO B 1 97 ? 20.109 -10.891 -6.555 1 81.62 97 PRO B C 1
ATOM 1858 O O . PRO B 1 97 ? 19.781 -12.023 -6.207 1 81.62 97 PRO B O 1
ATOM 1861 N N . ARG B 1 98 ? 21.266 -10.461 -6.5 1 85 98 ARG B N 1
ATOM 1862 C CA . ARG B 1 98 ? 22.422 -11.328 -6.266 1 85 98 ARG B CA 1
ATOM 1863 C C . ARG B 1 98 ? 22.297 -12.039 -4.922 1 85 98 ARG B C 1
ATOM 1865 O O . ARG B 1 98 ? 22.766 -13.18 -4.773 1 85 98 ARG B O 1
ATOM 1872 N N . ARG B 1 99 ? 21.75 -11.461 -4.023 1 87.19 99 ARG B N 1
ATOM 1873 C CA . ARG B 1 99 ? 21.75 -11.992 -2.666 1 87.19 99 ARG B CA 1
ATOM 1874 C C . ARG B 1 99 ? 20.641 -13.031 -2.496 1 87.19 99 ARG B C 1
ATOM 1876 O O . ARG B 1 99 ? 20.578 -13.719 -1.475 1 87.19 99 ARG B O 1
ATOM 1883 N N . LEU B 1 100 ? 19.844 -13.242 -3.479 1 87.31 100 LEU B N 1
ATOM 1884 C CA . LEU B 1 100 ? 18.703 -14.148 -3.377 1 87.31 100 LEU B CA 1
ATOM 1885 C C . LEU B 1 100 ? 18.828 -15.305 -4.359 1 87.31 100 LEU B C 1
ATOM 1887 O O . LEU B 1 100 ? 19.484 -15.18 -5.395 1 87.31 100 LEU B O 1
ATOM 1891 N N . THR B 1 101 ? 18.188 -16.375 -3.945 1 91.62 101 THR B N 1
ATOM 1892 C CA . THR B 1 101 ? 18.062 -17.469 -4.902 1 91.62 101 THR B CA 1
ATOM 1893 C C . THR B 1 101 ? 16.906 -17.219 -5.871 1 91.62 101 THR B C 1
ATOM 1895 O O . THR B 1 101 ? 15.953 -16.516 -5.531 1 91.62 101 THR B O 1
ATOM 1898 N N . ALA B 1 102 ? 17.031 -17.75 -6.957 1 93.31 102 ALA B N 1
ATOM 1899 C CA . ALA B 1 102 ? 15.977 -17.641 -7.961 1 93.31 102 ALA B CA 1
ATOM 1900 C C . ALA B 1 102 ? 14.641 -18.156 -7.418 1 93.31 102 ALA B C 1
ATOM 1902 O O . ALA B 1 102 ? 13.594 -17.547 -7.645 1 93.31 102 ALA B O 1
ATOM 1903 N N . GLU B 1 103 ? 14.75 -19.25 -6.766 1 95.44 103 GLU B N 1
ATOM 1904 C CA . GLU B 1 103 ? 13.547 -19.859 -6.223 1 95.44 103 GLU B CA 1
ATOM 1905 C C . GLU B 1 103 ? 12.844 -18.938 -5.23 1 95.44 103 GLU B C 1
ATOM 1907 O O . GLU B 1 103 ? 11.625 -18.781 -5.281 1 95.44 103 GLU B O 1
ATOM 1912 N N . CYS B 1 104 ? 13.602 -18.359 -4.344 1 96.25 104 CYS B N 1
ATOM 1913 C CA . CYS B 1 104 ? 13.07 -17.438 -3.354 1 96.25 104 CYS B CA 1
ATOM 1914 C C . CYS B 1 104 ? 12.375 -16.266 -4.031 1 96.25 104 CYS B C 1
ATOM 1916 O O . CYS B 1 104 ? 11.258 -15.898 -3.666 1 96.25 104 CYS B O 1
ATOM 1918 N N . TYR B 1 105 ? 13.016 -15.742 -5 1 96.38 105 TYR B N 1
ATOM 1919 C CA . TYR B 1 105 ? 12.484 -14.586 -5.699 1 96.38 105 TYR B CA 1
ATOM 1920 C C . TYR B 1 105 ? 11.211 -14.945 -6.461 1 96.38 105 TYR B C 1
ATOM 1922 O O . TYR B 1 105 ? 10.242 -14.172 -6.469 1 96.38 105 TYR B O 1
ATOM 1930 N N . GLN B 1 106 ? 11.211 -16.062 -7.051 1 97.75 106 GLN B N 1
ATOM 1931 C CA . GLN B 1 106 ? 10.047 -16.547 -7.785 1 97.75 106 GLN B CA 1
ATOM 1932 C C . GLN B 1 106 ? 8.859 -16.766 -6.852 1 97.75 106 GLN B C 1
ATOM 1934 O O . GLN B 1 106 ? 7.73 -16.391 -7.18 1 97.75 106 GLN B O 1
ATOM 1939 N N . GLN B 1 107 ? 9.117 -17.328 -5.688 1 98 107 GLN B N 1
ATOM 1940 C CA . GLN B 1 107 ? 8.055 -17.562 -4.715 1 98 107 GLN B CA 1
ATOM 1941 C C . GLN B 1 107 ? 7.48 -16.25 -4.207 1 98 107 GLN B C 1
ATOM 1943 O O . GLN B 1 107 ? 6.262 -16.078 -4.105 1 98 107 GLN B O 1
ATOM 1948 N N . ALA B 1 108 ? 8.367 -15.32 -3.889 1 98.19 108 ALA B N 1
ATOM 1949 C CA . ALA B 1 108 ? 7.914 -14.008 -3.434 1 98.19 108 ALA B CA 1
ATOM 1950 C C . ALA B 1 108 ? 7.043 -13.336 -4.484 1 98.19 108 ALA B C 1
ATOM 1952 O O . ALA B 1 108 ? 5.957 -12.836 -4.176 1 98.19 108 ALA B O 1
ATOM 1953 N N . THR B 1 109 ? 7.469 -13.406 -5.75 1 98.25 109 THR B N 1
ATOM 1954 C CA . THR B 1 109 ? 6.727 -12.82 -6.859 1 98.25 109 THR B CA 1
ATOM 1955 C C . THR B 1 109 ? 5.383 -13.523 -7.047 1 98.25 109 THR B C 1
ATOM 1957 O O . THR B 1 109 ? 4.383 -12.883 -7.367 1 98.25 109 THR B O 1
ATOM 1960 N N . GLY B 1 110 ? 5.441 -14.812 -6.848 1 98.81 110 GLY B N 1
ATOM 1961 C CA . GLY B 1 110 ? 4.199 -15.57 -6.895 1 98.81 110 GLY B CA 1
ATOM 1962 C C . GLY B 1 110 ? 3.178 -15.102 -5.875 1 98.81 110 GLY B C 1
ATOM 1963 O O . GLY B 1 110 ? 1.995 -14.953 -6.195 1 98.81 110 GLY B O 1
ATOM 1964 N N . LEU B 1 111 ? 3.637 -14.852 -4.625 1 98.81 111 LEU B N 1
ATOM 1965 C CA . LEU B 1 111 ? 2.744 -14.359 -3.582 1 98.81 111 LEU B CA 1
ATOM 1966 C C . LEU B 1 111 ? 2.201 -12.977 -3.943 1 98.81 111 L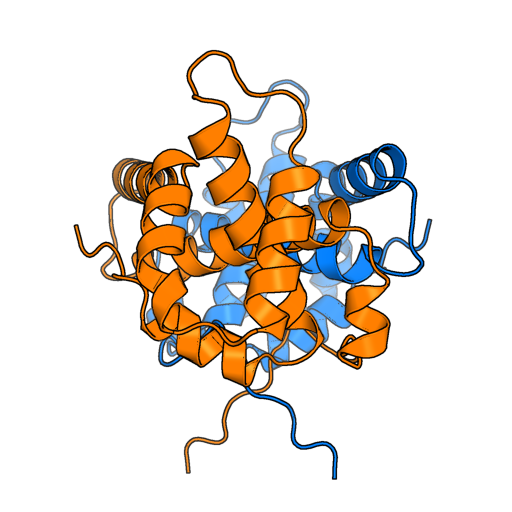EU B C 1
ATOM 1968 O O . LEU B 1 111 ? 0.998 -12.734 -3.84 1 98.81 111 LEU B O 1
ATOM 1972 N N . GLU B 1 112 ? 3.057 -12.148 -4.375 1 98.75 112 GLU B N 1
ATOM 1973 C CA . GLU B 1 112 ? 2.643 -10.805 -4.77 1 98.75 112 GLU B CA 1
ATOM 1974 C C . GLU B 1 112 ? 1.562 -10.852 -5.848 1 98.75 112 GLU B C 1
ATOM 1976 O O . GLU B 1 112 ? 0.567 -10.133 -5.77 1 98.75 112 GLU B O 1
ATOM 1981 N N . THR B 1 113 ? 1.798 -11.664 -6.816 1 98.88 113 THR B N 1
ATOM 1982 C CA . THR B 1 113 ? 0.87 -11.805 -7.934 1 98.88 113 THR B CA 1
ATOM 1983 C C . THR B 1 113 ? -0.5 -12.266 -7.441 1 98.88 113 THR B C 1
ATOM 1985 O O . THR B 1 113 ? -1.526 -11.711 -7.848 1 98.88 113 THR B O 1
ATOM 1988 N N . LEU B 1 114 ? -0.484 -13.219 -6.555 1 98.94 114 LEU B N 1
ATOM 1989 C CA . LEU B 1 114 ? -1.731 -13.734 -6 1 98.94 114 LEU B CA 1
ATOM 1990 C C . LEU B 1 114 ? -2.48 -12.641 -5.246 1 98.94 114 LEU B C 1
ATOM 1992 O O . LEU B 1 114 ? -3.689 -12.477 -5.418 1 98.94 114 LEU B O 1
ATOM 1996 N N . LEU B 1 115 ? -1.765 -11.93 -4.43 1 98.69 115 LEU B N 1
ATOM 1997 C CA . LEU B 1 115 ? -2.395 -10.891 -3.625 1 98.69 115 LEU B CA 1
ATOM 1998 C C . LEU B 1 115 ? -3 -9.812 -4.516 1 98.69 115 LEU B C 1
ATOM 2000 O O . LEU B 1 115 ? -4.125 -9.367 -4.277 1 98.69 115 LEU B O 1
ATOM 2004 N N . GLY B 1 116 ? -2.246 -9.414 -5.562 1 98.75 116 GLY B N 1
ATOM 2005 C CA . GLY B 1 116 ? -2.787 -8.453 -6.504 1 98.75 116 GLY B CA 1
ATOM 2006 C C . GLY B 1 116 ? 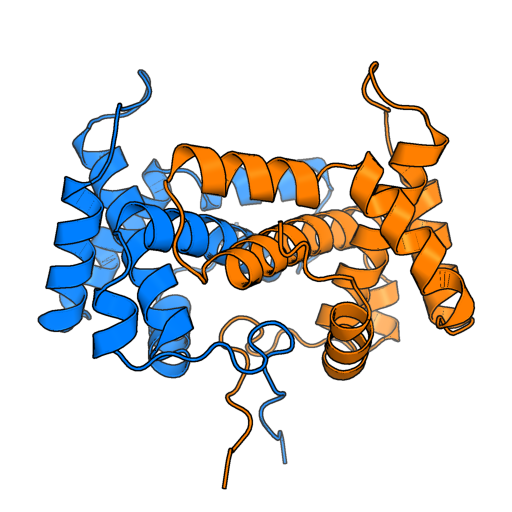-4.035 -8.938 -7.211 1 98.75 116 GLY B C 1
ATOM 2007 O O . GLY B 1 116 ? -5.016 -8.203 -7.336 1 98.75 116 GLY B O 1
ATOM 2008 N N . TYR B 1 117 ? -4.004 -10.133 -7.617 1 98.75 117 TYR B N 1
ATOM 2009 C CA . TYR B 1 117 ? -5.129 -10.766 -8.297 1 98.75 117 TYR B CA 1
ATOM 2010 C C . TYR B 1 117 ? -6.367 -10.773 -7.414 1 98.75 117 TYR B C 1
ATOM 2012 O O . TYR B 1 117 ? -7.441 -10.336 -7.84 1 98.75 117 TYR B O 1
ATOM 2020 N N . LEU B 1 118 ? -6.219 -11.195 -6.215 1 98.5 118 LEU B N 1
ATOM 2021 C CA . LEU B 1 118 ? -7.367 -11.352 -5.324 1 98.5 118 LEU B CA 1
ATOM 2022 C C . LEU B 1 118 ? -7.922 -9.992 -4.906 1 98.5 118 LEU B C 1
ATOM 2024 O O . LEU B 1 118 ? -9.133 -9.836 -4.742 1 98.5 118 LEU B O 1
ATOM 2028 N N . TYR B 1 119 ? -7.051 -9.055 -4.75 1 98.06 119 TYR B N 1
ATOM 2029 C CA . TYR B 1 119 ? -7.555 -7.734 -4.402 1 98.06 119 TYR B CA 1
ATOM 2030 C C . TYR B 1 119 ? -8.523 -7.223 -5.465 1 98.06 119 TYR B C 1
ATOM 2032 O O . TYR B 1 119 ? -9.531 -6.594 -5.145 1 98.06 119 TYR B O 1
ATOM 2040 N N . LEU B 1 120 ? -8.203 -7.559 -6.695 1 97.5 120 LEU B N 1
ATOM 2041 C CA . LEU B 1 120 ? -8.969 -7.016 -7.809 1 97.5 120 LEU B CA 1
ATOM 2042 C C . LEU B 1 120 ? -10.281 -7.766 -7.98 1 97.5 120 LEU B C 1
ATOM 2044 O O . LEU B 1 120 ? -11.289 -7.184 -8.391 1 97.5 120 LEU B O 1
ATOM 2048 N N . CYS B 1 121 ? -10.297 -9.047 -7.66 1 97.12 121 CYS B N 1
ATOM 2049 C CA . CYS B 1 121 ? -11.477 -9.781 -8.109 1 97.12 121 CYS B CA 1
ATOM 2050 C C . CYS B 1 121 ? -12.164 -10.477 -6.941 1 97.12 121 CYS B C 1
ATOM 2052 O O . CYS B 1 121 ? -13.328 -10.867 -7.043 1 97.12 121 CYS B O 1
ATOM 2054 N N . ASP B 1 122 ? -11.438 -10.641 -5.828 1 96.75 122 ASP B N 1
ATOM 2055 C CA . ASP B 1 122 ? -12.031 -11.328 -4.688 1 96.75 122 ASP B CA 1
ATOM 2056 C C . ASP B 1 122 ? -11.414 -10.852 -3.373 1 96.75 122 ASP B C 1
ATOM 2058 O O . ASP B 1 122 ? -10.734 -11.625 -2.686 1 96.75 122 ASP B O 1
ATOM 2062 N N . PRO B 1 123 ? -11.719 -9.633 -2.934 1 95.31 123 PRO B N 1
ATOM 2063 C CA . PRO B 1 123 ? -11.125 -9.07 -1.721 1 95.31 123 PRO B CA 1
ATOM 2064 C C . PRO B 1 123 ? -11.477 -9.867 -0.466 1 95.31 123 PRO B C 1
ATOM 2066 O O . PRO B 1 123 ? -10.695 -9.883 0.494 1 95.31 123 PRO B O 1
ATOM 2069 N N . GLN B 1 124 ? -12.602 -10.5 -0.464 1 94.19 124 GLN B N 1
ATOM 2070 C CA . GLN B 1 124 ? -12.945 -11.336 0.685 1 94.19 124 GLN B CA 1
ATOM 2071 C C . GLN B 1 124 ? -11.992 -12.516 0.819 1 94.19 124 GLN B C 1
ATOM 2073 O O . GLN B 1 124 ? -11.547 -12.836 1.922 1 94.19 124 GLN B O 1
ATOM 2078 N N . ARG B 1 125 ? -11.727 -13.188 -0.336 1 97 125 ARG B N 1
ATOM 2079 C CA . ARG B 1 125 ? -10.75 -14.273 -0.359 1 97 125 ARG B CA 1
ATOM 2080 C C . ARG B 1 125 ? -9.367 -13.781 0.037 1 97 125 ARG B C 1
ATOM 2082 O O . ARG B 1 125 ? -8.633 -14.469 0.754 1 97 125 ARG B O 1
ATOM 2089 N N . LEU B 1 126 ? -9.023 -12.586 -0.355 1 97.31 126 LEU B N 1
ATOM 2090 C CA . LEU B 1 126 ? -7.766 -11.969 0.04 1 97.31 126 LEU B CA 1
ATOM 2091 C C . LEU B 1 126 ? -7.688 -11.805 1.555 1 97.31 126 LEU B C 1
ATOM 2093 O O . LEU B 1 126 ? -6.688 -12.188 2.172 1 97.31 126 LEU B O 1
ATOM 2097 N N . GLN B 1 127 ? -8.719 -11.273 2.08 1 95.06 127 GLN B N 1
ATOM 2098 C CA . GLN B 1 127 ? -8.758 -11.055 3.523 1 95.06 127 GLN B CA 1
ATOM 2099 C C . GLN B 1 127 ? -8.578 -12.367 4.281 1 95.06 127 GLN B C 1
ATOM 2101 O O . GLN B 1 127 ? -7.848 -12.43 5.273 1 95.06 127 GLN B O 1
ATOM 2106 N N . ALA B 1 128 ? -9.25 -13.375 3.82 1 95.25 128 ALA B N 1
ATOM 2107 C CA . ALA B 1 128 ? -9.172 -14.688 4.457 1 95.25 128 ALA B CA 1
ATOM 2108 C C . ALA B 1 128 ? -7.734 -15.211 4.449 1 95.25 128 ALA B C 1
ATOM 2110 O O . ALA B 1 128 ? -7.266 -15.766 5.449 1 95.25 128 ALA B O 1
ATOM 2111 N N . LEU B 1 129 ? -7.055 -15.062 3.336 1 97 129 LEU B N 1
ATOM 2112 C CA . LEU B 1 129 ? -5.684 -15.555 3.232 1 97 129 LEU B CA 1
ATOM 2113 C C . LEU B 1 129 ? -4.738 -14.719 4.094 1 97 129 LEU B C 1
ATOM 2115 O O . LEU B 1 129 ? -3.842 -15.258 4.742 1 97 129 LEU B O 1
ATOM 2119 N N . LEU B 1 130 ? -4.926 -13.398 4.117 1 94.94 130 LEU B N 1
ATOM 2120 C CA . LEU B 1 130 ? -4.074 -12.523 4.918 1 94.94 130 LEU B CA 1
ATOM 2121 C C . LEU B 1 130 ? -4.199 -12.852 6.402 1 94.94 130 LEU B C 1
ATOM 2123 O O . LEU B 1 130 ? -3.225 -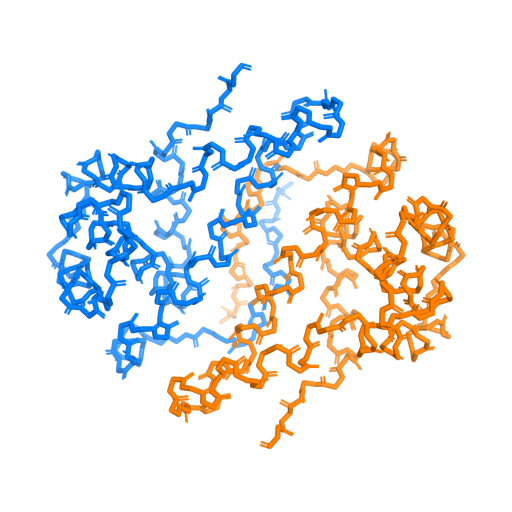12.734 7.148 1 94.94 130 LEU B O 1
ATOM 2127 N N . GLN B 1 131 ? -5.34 -13.266 6.789 1 91.62 131 GLN B N 1
ATOM 2128 C CA . GLN B 1 131 ? -5.586 -13.602 8.188 1 91.62 131 GLN B CA 1
ATOM 2129 C C . GLN B 1 131 ? -4.848 -14.875 8.578 1 91.62 131 GLN B C 1
ATOM 2131 O O . GLN B 1 131 ? -4.691 -15.164 9.773 1 91.62 131 GLN B O 1
ATOM 2136 N N . GLN B 1 132 ? -4.461 -15.648 7.566 1 91.56 132 GLN B N 1
ATOM 2137 C CA . GLN B 1 132 ? -3.711 -16.875 7.828 1 91.56 132 GLN B CA 1
ATOM 2138 C C . GLN B 1 132 ? -2.229 -16.578 8.039 1 91.56 132 GLN B C 1
ATOM 2140 O O . GLN B 1 132 ? -1.482 -17.438 8.523 1 91.56 132 GLN B O 1
ATOM 2145 N N . LEU B 1 133 ? -1.803 -15.398 7.586 1 89.81 133 LEU B N 1
ATOM 2146 C CA . LEU B 1 133 ? -0.39 -15.055 7.688 1 89.81 133 LEU B CA 1
ATOM 2147 C C . LEU B 1 133 ? -0.039 -14.617 9.109 1 89.81 133 LEU B C 1
ATOM 2149 O O . LEU B 1 133 ? -0.814 -13.906 9.758 1 89.81 133 LEU B O 1
ATOM 2153 N N . PRO B 1 134 ? 1.063 -15.211 9.633 1 78.75 134 PRO B N 1
ATOM 2154 C CA . PRO B 1 134 ? 1.455 -14.805 10.984 1 78.75 134 PRO B CA 1
ATOM 2155 C C . PRO B 1 134 ? 1.76 -13.312 11.078 1 78.75 134 PRO B C 1
ATOM 2157 O O . PRO B 1 134 ? 2.297 -12.719 10.133 1 78.75 134 PRO B O 1
ATOM 2160 N N . VAL B 1 135 ? 0.92 -12.523 11.664 1 60.22 135 VAL B N 1
ATOM 2161 C CA . VAL B 1 135 ? 1.281 -11.125 11.859 1 60.22 135 VAL B CA 1
ATOM 2162 C C . VAL B 1 135 ? 2.539 -11.031 12.719 1 60.22 135 VAL B C 1
ATOM 2164 O O . VAL B 1 135 ? 2.674 -11.742 13.711 1 60.22 135 VAL B O 1
ATOM 2167 N N . THR B 1 136 ? 3.709 -10.875 12.156 1 50.03 136 THR B N 1
ATOM 2168 C CA . THR B 1 136 ? 4.973 -10.859 12.891 1 50.03 136 THR B CA 1
ATOM 2169 C C . THR B 1 136 ? 4.852 -10.023 14.164 1 50.03 136 THR B C 1
ATOM 2171 O O . THR B 1 136 ? 4.602 -8.812 14.094 1 50.03 136 THR B O 1
ATOM 2174 N N . GLU B 1 137 ? 4.094 -10.445 15.133 1 46.5 137 GLU B N 1
ATOM 2175 C CA . GLU B 1 137 ? 4.344 -9.867 16.453 1 46.5 137 GLU B CA 1
ATOM 2176 C C . GLU B 1 137 ? 5.781 -10.117 16.891 1 46.5 137 GLU B C 1
ATOM 2178 O O . GLU B 1 137 ? 6.266 -11.25 16.859 1 46.5 137 GLU B O 1
ATOM 2183 N N . TYR B 1 138 ? 6.746 -9.25 16.453 1 36.84 138 TYR B N 1
ATOM 2184 C CA . TYR B 1 138 ? 7.977 -9.438 17.219 1 36.84 138 TYR B CA 1
ATOM 2185 C C . TYR B 1 138 ? 7.785 -9.039 18.672 1 36.84 138 TYR B C 1
ATOM 2187 O O . TYR B 1 138 ? 7 -8.133 18.969 1 36.84 138 TYR B O 1
#

Solvent-accessible surface area (backbone atoms only — not comparable to full-atom values): 14570 Å² total; per-residue (Å²): 132,85,66,67,57,52,34,49,72,52,76,86,61,68,35,52,62,73,60,49,64,68,49,53,42,60,58,26,18,58,39,10,47,32,46,50,50,30,43,48,44,58,60,53,49,58,71,80,62,57,67,70,59,43,52,50,54,42,52,59,59,63,32,47,65,44,33,21,53,51,36,62,71,43,54,87,75,51,51,74,70,52,48,51,41,23,50,49,9,28,70,56,41,73,86,60,55,86,91,50,52,62,65,38,46,16,35,20,30,8,39,17,13,36,50,23,43,25,56,34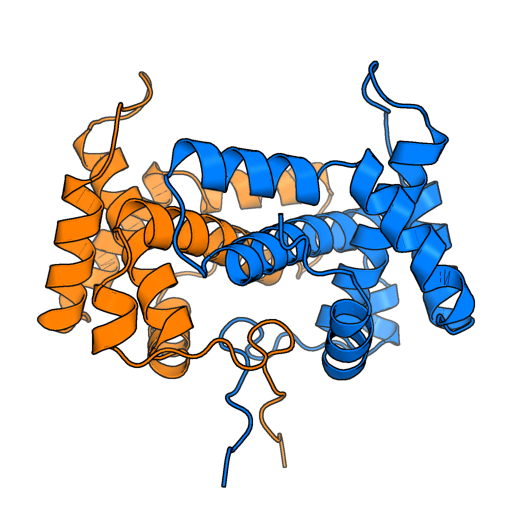,46,35,32,67,62,38,28,56,54,55,69,69,47,80,71,78,74,125,132,86,68,67,57,51,32,49,72,53,76,85,61,68,34,53,62,71,60,47,65,69,49,54,43,61,59,26,19,57,39,10,46,32,46,50,50,31,44,48,45,58,59,55,49,59,72,79,61,58,69,70,58,42,53,50,53,40,53,59,60,64,31,47,65,46,34,21,54,51,36,63,70,43,54,87,76,51,51,73,70,50,48,51,43,23,50,48,9,29,70,57,43,72,88,60,57,86,93,50,54,61,66,39,46,15,35,20,31,9,40,18,13,37,50,23,42,24,57,33,47,34,32,68,62,38,29,56,55,57,69,70,48,80,70,78,74,124

Nearest PDB structures (foldseek):
  2gsl-assembly2_C  TM=9.263E-01  e=1.712E-05  Fusobacterium nucleatum subsp. nucleatum ATCC 25586
  2gsl-assembly2_D  TM=9.267E-01  e=2.555E-05  Fusobacterium nucleatum subsp. nucleatum ATCC 25586
  2gsl-assembly3_E  TM=9.353E-01  e=3.122E-05  Fusobacterium nucleatum subsp. nucleatum ATCC 25586
  2gsl-assembly3_F  TM=9.420E-01  e=7.318E-05  Fusobacterium nucleatum subsp. nucleatum ATCC 25586
  2gsl-assembly1_B  TM=9.225E-01  e=5.418E-05  Fusobacterium nucleatum subsp. nucleatum ATCC 25586